Protein AF-A0A7Y4QCK9-F1 (afdb_monomer)

Secondary structure (DSSP, 8-state):
--HHHHHHHHH--TT-HHHHHHHHHHHHH-S---HHHHHHHHHHHHGGGGGTT-TT-SSHHHHHHHHHHHHHHT-GGGHHHHHHHHHHS-TTTHHHHHHHHHTT-HHHHHHHHHHHGGGTT-HHHHHHHHHHHTT--SGGGGGGHHHHHHHTT-SSHHHHHHHHHHHHHHHHHS-GGGS-HHHHHHHHHHHHHGGG-S-HHHHHHHHHHHHHHHHTT-S-HHHHHHHHHHHHHHTT-GGG-

Radius of gyration: 20.82 Å; Cα contacts (8 Å, |Δi|>4): 287; chains: 1; bounding box: 54×32×58 Å

Sequence (241 aa):
MNDQVNVIIQTLDTHSAESVTEGLKAVKAIRTLSFEEKIALSKAFSDVFFHVHDASTTQLPKQAVRIERLIAQCGPEMFPFLLEEILHADTESSVFFGRSLARSGVPALEYLLSKLDEHRNHDHDLINLLQTLALFAIPEVVETLPNILTIAQHHNHQVTAMGLYAAGRIVQKHKVNAFPEELRSHFFDAVFRFLSNPQVLVRKNAARTLGKMLRKGLLTRDNENKLYKTFLAIAGRDEHN

Solvent-accessible surface area (backbone atoms only — not comparable to full-atom values): 13075 Å² total; per-residue (Å²): 130,58,68,68,59,52,51,42,58,74,66,48,40,64,89,36,60,65,38,44,51,51,39,58,53,53,57,70,70,55,90,78,73,56,72,68,49,49,52,54,50,44,55,60,58,49,56,31,49,79,52,34,79,43,87,91,44,89,54,38,56,64,47,45,59,50,49,28,51,54,53,32,70,68,42,76,87,45,50,66,57,38,49,53,48,24,52,73,39,56,81,73,38,17,50,50,38,22,42,15,46,30,68,54,38,68,68,41,52,53,53,50,59,75,46,49,70,82,33,71,89,36,65,68,38,42,35,40,51,34,52,24,62,33,50,44,83,57,67,72,62,56,76,46,44,66,58,38,54,59,54,32,68,42,92,50,60,65,40,17,22,35,22,33,42,18,48,27,40,44,53,63,73,54,61,58,89,63,51,53,68,68,55,37,53,56,50,48,56,58,42,55,61,33,57,76,44,91,48,65,64,33,21,53,24,22,52,53,24,53,52,33,34,53,76,56,65,54,54,52,74,67,54,49,52,53,51,50,54,52,52,28,49,77,68,73,52,53,91,77,118

Structure (mmCIF, N/CA/C/O backbone):
data_AF-A0A7Y4QCK9-F1
#
_entry.id   AF-A0A7Y4QCK9-F1
#
loop_
_atom_site.group_PDB
_atom_site.id
_atom_site.type_symbol
_atom_site.label_atom_id
_atom_site.label_alt_id
_atom_site.label_comp_id
_atom_site.label_asym_id
_atom_site.label_entity_id
_atom_site.label_seq_id
_atom_site.pdbx_PDB_ins_code
_atom_site.Cartn_x
_atom_site.Cartn_y
_atom_site.Cartn_z
_atom_site.occupancy
_atom_site.B_iso_or_equiv
_atom_site.auth_seq_id
_atom_site.auth_comp_id
_atom_site.auth_asym_id
_atom_site.auth_atom_id
_atom_site.pdbx_PDB_model_num
ATOM 1 N N . MET A 1 1 ? -20.329 7.214 25.397 1.00 66.75 1 MET A N 1
ATOM 2 C CA . MET A 1 1 ? -19.226 6.235 25.346 1.00 66.75 1 MET A CA 1
ATOM 3 C C . MET A 1 1 ? -19.490 5.161 26.392 1.00 66.75 1 MET A C 1
ATOM 5 O O . MET A 1 1 ? -19.711 5.513 27.542 1.00 66.75 1 MET A O 1
ATOM 9 N N . ASN A 1 2 ? -19.570 3.898 25.980 1.00 79.06 2 ASN A N 1
ATOM 10 C CA . ASN A 1 2 ? -19.809 2.725 26.821 1.00 79.06 2 ASN A CA 1
ATOM 11 C C . ASN A 1 2 ? -18.704 2.583 27.881 1.00 79.06 2 ASN A C 1
ATOM 13 O O . ASN A 1 2 ? -17.519 2.691 27.558 1.00 79.06 2 ASN A O 1
ATOM 17 N N . ASP A 1 3 ? -19.084 2.290 29.126 1.00 86.62 3 ASP A N 1
ATOM 18 C CA . ASP A 1 3 ? -18.157 2.096 30.247 1.00 86.62 3 ASP A CA 1
ATOM 19 C C . ASP A 1 3 ? -17.077 1.049 29.940 1.00 86.62 3 ASP A C 1
ATOM 21 O O . ASP A 1 3 ? -15.922 1.215 30.322 1.00 86.62 3 ASP A O 1
ATOM 25 N N . GLN A 1 4 ? -17.407 0.007 29.171 1.00 90.19 4 GLN A N 1
ATOM 26 C CA . GLN A 1 4 ? -16.440 -1.013 28.757 1.00 90.19 4 GLN A CA 1
ATOM 27 C C . GLN A 1 4 ? -15.353 -0.458 27.830 1.00 90.19 4 GLN A C 1
ATOM 29 O O . GLN A 1 4 ? -14.191 -0.836 27.958 1.00 90.19 4 GLN A O 1
ATOM 34 N N . VAL A 1 5 ? -15.710 0.448 26.915 1.00 93.06 5 VAL A N 1
ATOM 35 C CA . VAL A 1 5 ? -14.748 1.097 26.010 1.00 93.06 5 VAL A CA 1
ATOM 36 C C . VAL A 1 5 ? -13.811 1.997 26.809 1.00 93.06 5 VAL A C 1
ATOM 38 O O . VAL A 1 5 ? -12.599 1.939 26.611 1.00 93.06 5 VAL A O 1
ATOM 41 N N . ASN A 1 6 ? -14.355 2.757 27.763 1.00 93.12 6 ASN A N 1
ATOM 42 C CA . ASN A 1 6 ? -13.559 3.603 28.654 1.00 93.12 6 ASN A CA 1
ATOM 43 C C . ASN A 1 6 ? -12.555 2.790 29.461 1.00 93.12 6 ASN A C 1
ATOM 45 O O . ASN A 1 6 ? -11.385 3.157 29.512 1.00 93.12 6 ASN A O 1
ATOM 49 N N . VAL A 1 7 ? -13.001 1.678 30.051 1.00 94.81 7 VAL A N 1
ATOM 50 C CA . VAL A 1 7 ? -12.126 0.803 30.836 1.00 94.81 7 VAL A CA 1
ATOM 51 C C . VAL A 1 7 ? -10.993 0.261 29.972 1.00 94.81 7 VAL A C 1
ATOM 53 O O . VAL A 1 7 ? -9.845 0.355 30.388 1.00 94.81 7 VAL A O 1
ATOM 56 N N . ILE A 1 8 ? -11.285 -0.235 28.762 1.00 95.88 8 ILE A N 1
ATOM 57 C CA . ILE A 1 8 ? -10.247 -0.741 27.849 1.00 95.88 8 ILE A CA 1
ATOM 58 C C . ILE A 1 8 ? -9.213 0.343 27.547 1.00 95.88 8 ILE A C 1
ATOM 60 O O . ILE A 1 8 ? -8.022 0.069 27.611 1.00 95.88 8 ILE A O 1
ATOM 64 N N . ILE A 1 9 ? -9.653 1.559 27.220 1.00 95.50 9 ILE A N 1
ATOM 65 C CA . ILE A 1 9 ? -8.741 2.657 26.871 1.00 95.50 9 ILE A CA 1
ATOM 66 C C . ILE A 1 9 ? -7.895 3.071 28.082 1.00 95.50 9 ILE A C 1
ATOM 68 O O . ILE A 1 9 ? -6.700 3.293 27.938 1.00 95.50 9 ILE A O 1
ATOM 72 N N . GLN A 1 10 ? -8.489 3.150 29.274 1.00 94.12 10 GLN A N 1
ATOM 73 C CA . GLN A 1 10 ? -7.789 3.579 30.490 1.00 94.12 10 GLN A CA 1
ATOM 74 C C . GLN A 1 10 ? -6.757 2.567 30.994 1.00 94.12 10 GLN A C 1
ATOM 76 O O . GLN A 1 10 ? -5.795 2.965 31.646 1.00 94.12 10 GLN A O 1
ATOM 81 N N . THR A 1 11 ? -6.956 1.274 30.734 1.00 93.38 11 THR A N 1
ATOM 82 C CA . THR A 1 11 ? -6.038 0.214 31.179 1.00 93.38 11 THR A CA 1
ATOM 83 C C . THR A 1 11 ? -5.058 -0.239 30.097 1.00 93.38 11 THR A C 1
ATOM 85 O O . THR A 1 11 ? -4.187 -1.068 30.378 1.00 93.38 11 THR A O 1
ATOM 88 N N . LEU A 1 12 ? -5.189 0.277 28.871 1.00 95.69 12 LEU A N 1
ATOM 89 C CA . LEU A 1 12 ? -4.308 -0.062 27.762 1.00 95.69 12 LEU A CA 1
ATOM 90 C C . LEU A 1 12 ? -2.940 0.608 27.941 1.00 95.69 12 LEU A C 1
ATOM 92 O O . LEU A 1 12 ? -2.806 1.822 27.834 1.00 95.69 12 LEU A O 1
ATOM 96 N N . ASP A 1 13 ? -1.916 -0.212 28.138 1.00 93.75 13 ASP A N 1
ATOM 97 C CA . ASP A 1 13 ? -0.515 0.167 27.997 1.00 93.75 13 ASP A CA 1
ATOM 98 C C . ASP A 1 13 ? -0.017 -0.356 26.647 1.00 93.75 13 ASP A C 1
ATOM 100 O O . ASP A 1 13 ? 0.173 -1.561 26.454 1.00 93.75 13 ASP A O 1
ATOM 104 N N . THR A 1 14 ? 0.180 0.549 25.691 1.00 91.56 14 THR A N 1
ATOM 105 C CA . THR A 1 14 ? 0.563 0.192 24.322 1.00 91.56 14 THR A CA 1
ATOM 106 C C . THR A 1 14 ? 2.005 -0.286 24.205 1.00 91.56 14 THR A C 1
ATOM 108 O O . THR A 1 14 ? 2.325 -0.964 23.226 1.00 91.56 14 THR A O 1
ATOM 111 N N . HIS A 1 15 ? 2.861 -0.034 25.198 1.00 90.25 15 HIS A N 1
ATOM 112 C CA . HIS A 1 15 ? 4.212 -0.599 25.268 1.00 90.25 15 HIS A CA 1
ATOM 113 C C . HIS A 1 15 ? 4.212 -2.031 25.829 1.00 90.25 15 HIS A C 1
ATOM 115 O O . HIS A 1 15 ? 5.151 -2.796 25.592 1.00 90.25 15 HIS A O 1
ATOM 121 N N . SER A 1 16 ? 3.138 -2.440 26.511 1.00 91.25 16 SER A N 1
ATOM 122 C CA . SER A 1 16 ? 2.976 -3.791 27.041 1.00 91.25 16 SER A CA 1
ATOM 123 C C . SER A 1 16 ? 2.232 -4.697 26.062 1.00 91.25 16 SER A C 1
ATOM 125 O O . SER A 1 16 ? 1.018 -4.618 25.870 1.00 91.25 16 SER A O 1
ATOM 127 N N . ALA A 1 17 ? 2.953 -5.662 25.486 1.00 90.62 17 ALA A N 1
ATOM 128 C CA . ALA A 1 17 ? 2.352 -6.673 24.619 1.00 90.62 17 ALA A CA 1
ATOM 129 C C . ALA A 1 17 ? 1.240 -7.482 25.322 1.00 90.62 17 ALA A C 1
ATOM 131 O O . ALA A 1 17 ? 0.287 -7.934 24.677 1.00 90.62 17 ALA A O 1
ATOM 132 N N . GLU A 1 18 ? 1.341 -7.688 26.633 1.00 92.81 18 GLU A N 1
ATOM 133 C CA . GLU A 1 18 ? 0.291 -8.352 27.404 1.00 92.81 18 GLU A CA 1
ATOM 134 C C . GLU A 1 18 ? -0.970 -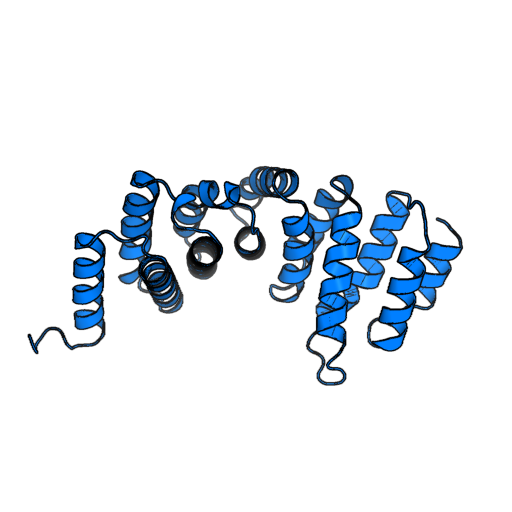7.484 27.455 1.00 92.81 18 GLU A C 1
ATOM 136 O O . GLU A 1 18 ? -2.025 -7.939 27.005 1.00 92.81 18 GLU A O 1
ATOM 141 N N . SER A 1 19 ? -0.833 -6.212 27.848 1.00 94.81 19 SER A N 1
ATOM 142 C CA . SER A 1 19 ? -1.949 -5.258 27.909 1.00 94.81 19 SER A CA 1
ATOM 143 C C . SER A 1 19 ? -2.639 -5.097 26.549 1.00 94.81 19 SER A C 1
ATOM 145 O O . SER A 1 19 ? -3.857 -5.251 26.441 1.00 94.81 19 SER A O 1
ATOM 147 N N . VAL A 1 20 ? -1.873 -4.940 25.461 1.00 94.81 20 VAL A N 1
ATOM 148 C CA . VAL A 1 20 ? -2.424 -4.886 24.094 1.00 94.81 20 VAL A CA 1
ATOM 149 C C . VAL A 1 20 ? -3.196 -6.164 23.744 1.00 94.81 20 VAL A C 1
ATOM 151 O O . VAL A 1 20 ? -4.251 -6.114 23.107 1.00 94.81 20 VAL A O 1
ATOM 154 N N . THR A 1 21 ? -2.704 -7.337 24.154 1.00 94.81 21 THR A N 1
ATOM 155 C CA . THR A 1 21 ? -3.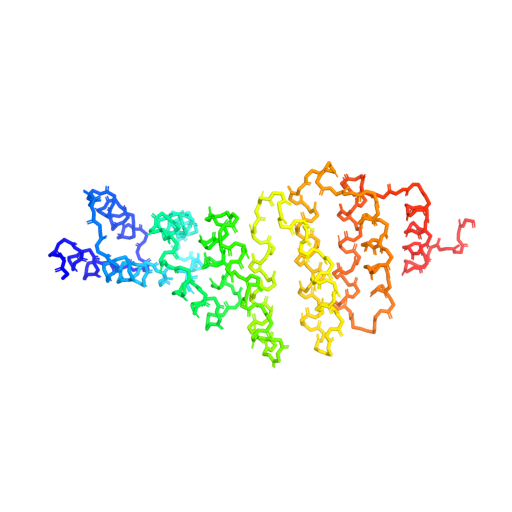398 -8.609 23.904 1.00 94.81 21 THR A CA 1
ATOM 156 C C . THR A 1 21 ? -4.724 -8.689 24.649 1.00 94.81 21 THR A C 1
ATOM 158 O 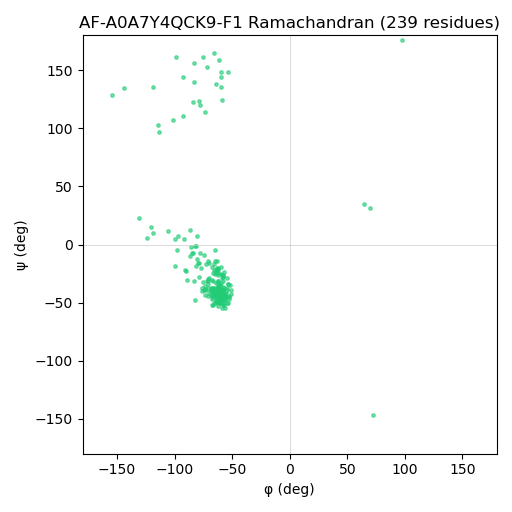O . THR A 1 21 ? -5.708 -9.169 24.078 1.00 94.81 21 THR A O 1
ATOM 161 N N . GLU A 1 22 ? -4.755 -8.254 25.903 1.00 95.50 22 GLU A N 1
ATOM 162 C CA . GLU A 1 22 ? -5.963 -8.233 26.724 1.00 95.50 22 GLU A CA 1
ATOM 163 C C . GLU A 1 22 ? -6.981 -7.228 26.195 1.00 95.50 22 GLU A C 1
ATOM 165 O O . GLU A 1 22 ? -8.130 -7.606 25.958 1.00 95.50 22 GLU A O 1
ATOM 170 N N . GLY A 1 23 ? -6.546 -6.008 25.870 1.00 96.38 23 GLY A N 1
ATOM 171 C CA . GLY A 1 23 ? -7.388 -4.994 25.243 1.00 96.38 23 GLY A CA 1
ATOM 172 C C . GLY A 1 23 ? -8.016 -5.498 23.940 1.00 96.38 23 GLY A C 1
ATOM 173 O O . GLY A 1 23 ? -9.231 -5.426 23.760 1.00 96.38 23 GLY A O 1
ATOM 174 N N . LEU A 1 24 ? -7.225 -6.113 23.051 1.00 95.69 24 LEU A N 1
ATOM 175 C CA . LEU A 1 24 ? -7.738 -6.694 21.803 1.00 95.69 24 LEU A CA 1
ATOM 176 C C . LEU A 1 24 ? -8.752 -7.827 22.035 1.00 95.69 24 LEU A C 1
ATOM 178 O O . LEU A 1 24 ? -9.657 -8.016 21.218 1.00 95.69 24 LEU A O 1
ATOM 182 N N . LYS A 1 25 ? -8.603 -8.621 23.104 1.00 95.56 25 LYS A N 1
ATOM 183 C CA . LYS A 1 25 ? -9.598 -9.640 23.482 1.00 95.56 25 LYS A CA 1
ATOM 184 C C . LYS A 1 25 ? -10.875 -8.988 24.009 1.00 95.56 25 LYS A C 1
ATOM 186 O O . LYS A 1 25 ? -11.958 -9.430 23.634 1.00 95.56 25 LYS A O 1
ATOM 191 N N . ALA A 1 26 ? -10.748 -7.946 24.827 1.00 95.31 26 ALA A N 1
ATOM 192 C CA . ALA A 1 26 ? -11.876 -7.226 25.402 1.00 95.31 26 ALA A CA 1
ATOM 193 C C . ALA A 1 26 ? -12.721 -6.538 24.319 1.00 95.31 26 ALA A C 1
ATOM 195 O O . ALA A 1 26 ? -13.937 -6.712 24.308 1.00 95.31 26 ALA A O 1
ATOM 196 N N . VAL A 1 27 ? -12.098 -5.875 23.334 1.00 95.06 27 VAL A N 1
ATOM 197 C CA . VAL A 1 27 ? -12.838 -5.256 22.216 1.00 95.06 27 VAL A CA 1
ATOM 198 C C . VAL A 1 27 ? -13.652 -6.291 21.438 1.00 95.06 27 VAL A C 1
ATOM 200 O O . VAL A 1 27 ? -14.796 -6.030 21.082 1.00 95.06 27 VAL A O 1
ATOM 203 N N . LYS A 1 28 ? -13.118 -7.500 21.220 1.00 91.44 28 LYS A N 1
ATOM 204 C CA . LYS A 1 28 ? -13.855 -8.575 20.530 1.00 91.44 28 LYS A CA 1
ATOM 205 C C . LYS A 1 28 ? -15.094 -9.062 21.280 1.00 91.44 28 LYS A C 1
ATOM 207 O O . LYS A 1 28 ? -15.959 -9.674 20.658 1.00 91.44 28 LYS A O 1
ATOM 212 N N . ALA A 1 29 ? -15.164 -8.851 22.592 1.00 92.00 29 ALA A N 1
ATOM 213 C CA . ALA A 1 29 ? -16.339 -9.194 23.383 1.00 92.00 29 ALA A CA 1
ATOM 214 C C . ALA A 1 29 ? -17.467 -8.155 23.234 1.00 92.00 29 ALA A C 1
ATOM 216 O O . ALA A 1 29 ? -18.618 -8.454 23.564 1.00 92.00 29 ALA A O 1
ATOM 217 N N . ILE A 1 30 ? -17.165 -6.961 22.711 1.00 92.62 30 ILE A N 1
ATOM 218 C CA . ILE A 1 30 ? -18.148 -5.905 22.471 1.00 92.62 30 ILE A CA 1
ATOM 219 C C . ILE A 1 30 ? -18.915 -6.217 21.182 1.00 92.62 30 ILE A C 1
ATOM 221 O O . ILE A 1 30 ? -18.333 -6.385 20.113 1.00 92.62 30 ILE A O 1
ATOM 225 N N . ARG A 1 31 ? -20.247 -6.294 21.277 1.00 86.12 31 ARG A N 1
ATOM 226 C CA . ARG A 1 31 ? -21.111 -6.657 20.138 1.00 86.12 31 ARG A CA 1
ATOM 227 C C . ARG A 1 31 ? -21.299 -5.526 19.131 1.00 86.12 31 ARG A C 1
ATOM 229 O O . ARG A 1 31 ? -21.398 -5.785 17.938 1.00 86.12 31 ARG A O 1
ATOM 236 N N . THR A 1 32 ? -21.399 -4.294 19.617 1.00 89.69 32 THR A N 1
ATOM 237 C CA . THR A 1 32 ? -21.687 -3.106 18.809 1.00 89.69 32 THR A CA 1
ATOM 238 C C . THR A 1 32 ? -20.907 -1.926 19.360 1.00 89.69 32 THR A C 1
ATOM 240 O O . THR A 1 32 ? -20.910 -1.714 20.570 1.00 89.69 32 THR A O 1
ATOM 243 N N . LEU A 1 33 ? -20.282 -1.162 18.469 1.00 94.25 33 LEU A N 1
ATOM 244 C CA . LEU A 1 33 ? -19.568 0.070 18.789 1.00 94.25 33 LEU A CA 1
ATOM 245 C C . LEU A 1 33 ? -20.234 1.229 18.051 1.00 94.25 33 LEU A C 1
ATOM 247 O O . LEU A 1 33 ? -20.529 1.107 16.856 1.00 94.25 33 LEU A O 1
ATOM 251 N N . SER A 1 34 ? -20.444 2.346 18.743 1.00 95.06 34 SER A N 1
ATOM 252 C CA . SER A 1 34 ? -20.789 3.613 18.098 1.00 95.06 34 SER A CA 1
ATOM 253 C C . SER A 1 34 ? -19.617 4.119 17.247 1.00 95.06 34 SER A C 1
ATOM 255 O O . SER A 1 34 ? -18.481 3.665 17.390 1.00 95.06 34 SER A O 1
ATOM 257 N N . PHE A 1 35 ? -19.870 5.080 16.358 1.00 94.62 35 PHE A N 1
ATOM 258 C CA . PHE A 1 35 ? -18.800 5.686 15.562 1.00 94.62 35 PHE A CA 1
ATOM 259 C C . PHE A 1 35 ? -17.710 6.328 16.439 1.00 94.62 35 PHE A C 1
ATOM 261 O O . PHE A 1 35 ? -16.524 6.086 16.229 1.00 94.62 35 PHE A O 1
ATOM 268 N N . GLU A 1 36 ? -18.106 7.067 17.478 1.00 95.94 36 GLU A N 1
ATOM 269 C CA . GLU A 1 36 ? -17.177 7.683 18.435 1.00 95.94 36 GLU A CA 1
ATOM 270 C C . GLU A 1 36 ? -16.317 6.637 19.156 1.00 95.94 36 GLU A C 1
ATOM 272 O O . GLU A 1 36 ? -15.115 6.827 19.325 1.00 95.94 36 GLU A O 1
ATOM 277 N N . GLU A 1 37 ? -16.908 5.501 19.532 1.00 96.38 37 GLU A N 1
ATOM 278 C CA . GLU A 1 37 ? -16.192 4.405 20.191 1.00 96.38 37 GLU A CA 1
ATOM 279 C C . GLU A 1 37 ? -15.201 3.718 19.249 1.00 96.38 37 GLU A C 1
ATOM 281 O O . GLU A 1 37 ? -14.090 3.388 19.664 1.00 96.38 37 GLU A O 1
ATOM 286 N N . LYS A 1 38 ? -15.565 3.539 17.971 1.00 96.50 38 LYS A N 1
ATOM 287 C CA . LYS A 1 38 ? -14.649 3.018 16.944 1.00 96.50 38 LYS A CA 1
ATOM 288 C C . LYS A 1 38 ? -13.434 3.929 16.786 1.00 96.50 38 LYS A C 1
ATOM 290 O O . LYS A 1 38 ? -12.314 3.423 16.738 1.00 96.50 38 LYS A O 1
ATOM 295 N N . ILE A 1 39 ? -13.641 5.246 16.738 1.00 96.62 39 ILE A N 1
ATOM 296 C CA . ILE A 1 39 ? -12.561 6.239 16.653 1.00 96.62 39 ILE A CA 1
ATOM 297 C C . ILE A 1 39 ? -11.688 6.194 17.907 1.00 96.62 39 ILE A C 1
ATOM 299 O O . ILE A 1 39 ? -10.471 6.065 17.789 1.00 96.62 39 ILE A O 1
ATOM 303 N N . ALA A 1 40 ? -12.291 6.244 19.096 1.00 96.12 40 ALA A N 1
ATOM 304 C CA . ALA A 1 40 ? -11.560 6.251 20.360 1.00 96.12 40 ALA A CA 1
ATOM 305 C C . ALA A 1 40 ? -10.690 4.994 20.532 1.00 96.12 40 ALA A C 1
ATOM 307 O O . ALA A 1 40 ? -9.507 5.101 20.848 1.00 96.12 40 ALA A O 1
ATOM 308 N N . LEU A 1 41 ? -11.242 3.808 20.247 1.00 96.44 41 LEU A N 1
ATOM 309 C CA . LEU A 1 41 ? -10.481 2.558 20.278 1.00 96.44 41 LEU A CA 1
ATOM 310 C C . LEU A 1 41 ? -9.393 2.525 19.204 1.00 96.44 41 LEU A C 1
ATOM 312 O O . LEU A 1 41 ? -8.275 2.111 19.493 1.00 96.44 41 LEU A O 1
ATOM 316 N N . SER A 1 42 ? -9.695 2.958 17.976 1.00 96.44 42 SER A N 1
ATOM 317 C CA . SER A 1 42 ? -8.705 2.957 16.890 1.00 96.44 42 SER A CA 1
ATOM 318 C C . SER A 1 42 ? -7.503 3.829 17.238 1.00 96.44 42 SER A C 1
ATOM 320 O O . SER A 1 42 ? -6.383 3.362 17.066 1.00 96.44 42 SER A O 1
ATOM 322 N N . LYS A 1 43 ? -7.735 5.025 17.801 1.00 95.81 43 LYS A N 1
ATOM 323 C CA . LYS A 1 43 ? -6.683 5.926 18.295 1.00 95.81 43 LYS A CA 1
ATOM 324 C C . LYS A 1 43 ? -5.873 5.300 19.429 1.00 95.81 43 LYS A C 1
ATOM 326 O O . LYS A 1 43 ? -4.652 5.264 19.364 1.00 95.81 43 LYS A O 1
ATOM 331 N N . ALA A 1 44 ? -6.548 4.745 20.436 1.00 96.12 44 ALA A N 1
ATOM 332 C CA . ALA A 1 44 ? -5.869 4.136 21.578 1.00 96.12 44 ALA A CA 1
ATOM 333 C C . ALA A 1 44 ? -4.966 2.961 21.163 1.00 96.12 44 ALA A C 1
ATOM 335 O O . ALA A 1 44 ? -3.851 2.828 21.653 1.00 96.12 44 ALA A O 1
ATOM 336 N N . PHE A 1 45 ? -5.415 2.108 20.236 1.00 96.25 45 PHE A N 1
ATOM 337 C CA . PHE A 1 45 ? -4.591 0.998 19.754 1.00 96.25 45 PHE A CA 1
ATOM 338 C C . PHE A 1 45 ? -3.537 1.416 18.725 1.00 96.25 45 PHE A C 1
ATOM 340 O O . PHE A 1 45 ? -2.516 0.735 18.623 1.00 96.25 45 PHE A O 1
ATOM 347 N N . SER A 1 46 ? -3.759 2.478 17.944 1.00 95.38 46 SER A N 1
ATOM 348 C CA . SER A 1 46 ? -2.821 2.875 16.890 1.00 95.38 46 SER A CA 1
ATOM 349 C C . SER A 1 46 ? -1.487 3.382 17.416 1.00 95.38 46 SER A C 1
ATOM 351 O O . SER A 1 46 ? -0.508 3.303 16.682 1.00 95.38 46 SER A O 1
ATOM 353 N N . ASP A 1 47 ? -1.408 3.793 18.683 1.00 93.81 47 ASP A N 1
ATOM 354 C CA . ASP A 1 47 ? -0.138 4.120 19.342 1.00 93.81 47 ASP A CA 1
ATOM 355 C C . ASP A 1 47 ? 0.892 2.989 19.193 1.00 93.81 47 ASP A C 1
ATOM 357 O O . ASP A 1 47 ? 2.064 3.252 18.952 1.00 93.81 47 ASP A O 1
ATOM 361 N N . VAL A 1 48 ? 0.453 1.720 19.195 1.00 94.25 48 VAL A N 1
ATOM 362 C CA . VAL A 1 48 ? 1.317 0.546 18.953 1.00 94.25 48 VAL A CA 1
ATOM 363 C C . VAL A 1 48 ? 2.100 0.638 17.637 1.00 94.25 48 VAL A C 1
ATOM 365 O O . VAL A 1 48 ? 3.179 0.056 17.524 1.00 94.25 48 VAL A O 1
ATOM 368 N N . PHE A 1 49 ? 1.576 1.326 16.620 1.00 94.69 49 PHE A N 1
ATOM 369 C CA . PHE A 1 49 ? 2.234 1.444 15.319 1.00 94.69 49 PHE A CA 1
ATOM 370 C C . PHE A 1 49 ? 3.540 2.243 15.391 1.00 94.69 49 PHE A C 1
ATOM 372 O O . PHE A 1 49 ? 4.479 1.891 14.680 1.00 94.69 49 PHE A O 1
ATOM 379 N N . PHE A 1 50 ? 3.636 3.224 16.293 1.00 90.88 50 PHE A N 1
ATOM 380 C CA . PHE A 1 50 ? 4.783 4.133 16.401 1.00 90.88 50 PHE A CA 1
ATOM 381 C C . PHE A 1 50 ? 5.989 3.530 17.136 1.00 90.88 50 PHE A C 1
ATOM 383 O O . PHE A 1 50 ? 7.108 4.019 17.006 1.00 90.88 50 PHE A O 1
ATOM 390 N N . HIS A 1 51 ? 5.799 2.435 17.874 1.00 89.00 51 HIS A N 1
ATOM 391 C CA . HIS A 1 51 ? 6.878 1.722 18.575 1.00 89.00 51 HIS A CA 1
ATOM 392 C C . HIS A 1 51 ? 6.859 0.215 18.314 1.00 89.00 51 HIS A C 1
ATOM 394 O O . HIS A 1 51 ? 7.441 -0.571 19.059 1.00 89.00 51 HIS A O 1
ATOM 400 N N . VAL A 1 52 ? 6.246 -0.211 17.207 1.00 85.50 52 VAL A N 1
ATOM 401 C CA . VAL A 1 52 ? 6.174 -1.623 16.790 1.00 85.50 52 VAL A CA 1
ATOM 402 C C . VAL A 1 52 ? 7.554 -2.285 16.640 1.00 85.50 52 VAL A C 1
ATOM 404 O O . VAL A 1 52 ? 7.668 -3.512 16.702 1.00 85.50 52 VAL A O 1
ATOM 407 N N . HIS A 1 53 ? 8.592 -1.476 16.408 1.00 81.44 53 HIS A N 1
ATOM 408 C CA . HIS A 1 53 ? 9.983 -1.885 16.227 1.00 81.44 53 HIS A CA 1
ATOM 409 C C . HIS A 1 53 ? 10.832 -1.770 17.497 1.00 81.44 53 HIS A C 1
ATOM 411 O O . HIS A 1 53 ? 12.042 -1.989 17.428 1.00 81.44 53 HIS A O 1
ATOM 417 N N . ASP A 1 54 ? 10.224 -1.472 18.647 1.00 79.50 54 ASP A N 1
ATOM 418 C CA . ASP A 1 54 ? 10.931 -1.503 19.920 1.00 79.50 54 ASP A CA 1
ATOM 419 C C . ASP A 1 54 ? 11.503 -2.911 20.180 1.00 79.50 54 ASP A C 1
ATOM 421 O O . ASP A 1 54 ? 10.800 -3.927 20.160 1.00 79.50 54 ASP A O 1
ATOM 425 N N . ALA A 1 55 ? 12.818 -2.970 20.404 1.00 65.25 55 ALA A N 1
ATOM 426 C CA . ALA A 1 55 ? 13.566 -4.205 20.615 1.00 65.25 55 ALA A CA 1
ATOM 427 C C . ALA A 1 55 ? 13.152 -4.938 21.903 1.00 65.25 55 ALA A C 1
ATOM 429 O O . ALA A 1 55 ? 13.482 -6.115 22.070 1.00 65.25 55 ALA A O 1
ATOM 430 N N . SER A 1 56 ? 12.425 -4.261 22.796 1.00 72.31 56 SER A N 1
ATOM 431 C CA . SER A 1 56 ? 11.934 -4.809 24.059 1.00 72.31 56 SER A CA 1
ATOM 432 C C . SER A 1 56 ? 10.945 -5.972 23.881 1.00 72.31 56 SER A C 1
ATOM 434 O O . SER A 1 56 ? 10.814 -6.806 24.780 1.00 72.31 56 SER A O 1
ATOM 436 N N . THR A 1 57 ? 10.275 -6.100 22.725 1.00 74.00 57 THR A N 1
ATOM 437 C CA . THR A 1 57 ? 9.287 -7.168 22.516 1.00 74.00 57 THR A CA 1
ATOM 438 C C . THR A 1 57 ? 9.079 -7.573 21.056 1.00 74.00 57 THR A C 1
ATOM 440 O O . THR A 1 57 ? 8.741 -6.793 20.172 1.00 74.00 57 THR A O 1
ATOM 443 N N . THR A 1 58 ? 9.164 -8.880 20.798 1.00 83.75 58 THR A N 1
ATOM 444 C CA . THR A 1 58 ? 8.900 -9.462 19.467 1.00 83.75 58 THR A CA 1
ATOM 445 C C . THR A 1 58 ? 7.409 -9.680 19.179 1.00 83.75 58 THR A C 1
ATOM 447 O O . THR A 1 58 ? 7.041 -10.157 18.099 1.00 83.75 58 THR A O 1
ATOM 450 N N . GLN A 1 59 ? 6.526 -9.367 20.135 1.00 87.50 59 GLN A N 1
ATOM 451 C CA . GLN A 1 59 ? 5.088 -9.614 20.015 1.00 87.50 59 GLN A CA 1
ATOM 452 C C . GLN A 1 59 ? 4.323 -8.447 19.379 1.00 87.50 59 GLN A C 1
ATOM 454 O O . GLN A 1 59 ? 3.346 -8.705 18.665 1.00 87.50 59 GLN A O 1
ATOM 459 N N . LEU A 1 60 ? 4.784 -7.203 19.566 1.00 88.62 60 LEU A N 1
ATOM 460 C CA . LEU A 1 60 ? 4.113 -6.003 19.046 1.00 88.62 60 LEU A CA 1
ATOM 461 C C . LEU A 1 60 ? 3.886 -6.052 17.526 1.00 88.62 60 LEU A C 1
ATOM 463 O O . LEU A 1 60 ? 2.758 -5.793 17.108 1.00 88.62 60 LEU A O 1
ATOM 467 N N . PRO A 1 61 ? 4.824 -6.520 16.674 1.00 90.94 61 PRO A N 1
ATOM 468 C CA . PRO A 1 61 ? 4.555 -6.663 15.239 1.00 90.94 61 PRO A CA 1
ATOM 469 C C . PRO A 1 61 ? 3.356 -7.563 14.913 1.00 90.94 61 PRO A C 1
ATOM 471 O O . PRO A 1 61 ? 2.582 -7.285 13.995 1.00 90.94 61 PRO A O 1
ATOM 474 N N . LYS A 1 62 ? 3.157 -8.651 15.671 1.00 91.56 62 LYS A N 1
ATOM 475 C CA . LYS A 1 62 ? 2.000 -9.544 15.481 1.00 91.56 62 LYS A CA 1
ATOM 476 C C . LYS A 1 62 ? 0.705 -8.888 15.958 1.00 91.56 62 LYS A C 1
ATOM 478 O O . LYS A 1 62 ? -0.359 -9.186 15.412 1.00 91.56 62 LYS A O 1
ATOM 483 N N . GLN A 1 63 ? 0.782 -8.037 16.974 1.00 93.50 63 GLN A N 1
ATOM 484 C CA . GLN A 1 63 ? -0.358 -7.307 17.521 1.00 93.50 63 GLN A CA 1
ATOM 485 C C . GLN A 1 63 ? -0.757 -6.140 16.629 1.00 93.50 63 GLN A C 1
ATOM 487 O O . GLN A 1 63 ? -1.945 -6.009 16.357 1.00 93.50 63 GLN A O 1
ATOM 492 N N . ALA A 1 64 ? 0.199 -5.411 16.054 1.00 94.75 64 ALA A N 1
ATOM 493 C CA . ALA A 1 64 ? -0.057 -4.390 15.045 1.00 94.75 64 ALA A CA 1
ATOM 494 C C . ALA A 1 64 ? -0.895 -4.955 13.887 1.00 94.75 64 ALA A C 1
ATOM 496 O O . ALA A 1 64 ? -1.928 -4.397 13.540 1.00 94.75 64 ALA A O 1
ATOM 497 N N . VAL A 1 65 ? -0.574 -6.155 13.385 1.00 95.06 65 VAL A N 1
ATOM 498 C CA . VAL A 1 65 ? -1.391 -6.831 12.353 1.00 95.06 65 VAL A CA 1
ATOM 499 C C . VAL A 1 65 ? -2.814 -7.161 12.831 1.00 95.06 65 VAL A C 1
ATOM 501 O O . VAL A 1 65 ? -3.746 -7.213 12.025 1.00 95.06 65 VAL A O 1
ATOM 504 N N . ARG A 1 66 ? -3.017 -7.433 14.126 1.00 95.88 66 ARG A N 1
ATOM 505 C CA . ARG A 1 66 ? -4.361 -7.645 14.694 1.00 95.88 66 ARG A CA 1
ATOM 506 C C . ARG A 1 66 ? -5.121 -6.327 14.820 1.00 95.88 66 ARG A C 1
ATOM 508 O O . ARG A 1 66 ? -6.309 -6.322 14.517 1.00 95.88 66 ARG A O 1
ATOM 515 N N . ILE A 1 67 ? -4.438 -5.251 15.201 1.00 96.69 67 ILE A N 1
ATOM 516 C CA . ILE A 1 67 ? -4.990 -3.895 15.277 1.00 96.69 67 ILE A CA 1
ATOM 517 C C . ILE A 1 67 ? -5.392 -3.420 13.877 1.00 96.69 67 ILE A C 1
ATOM 519 O O . ILE A 1 67 ? -6.529 -3.004 13.699 1.00 96.69 67 ILE A O 1
ATOM 523 N N . GLU A 1 68 ? -4.550 -3.621 12.854 1.00 96.69 68 GLU A N 1
ATOM 524 C CA . GLU A 1 68 ? -4.892 -3.311 11.456 1.00 96.69 68 GLU A CA 1
ATOM 525 C C . GLU A 1 68 ? -6.236 -3.937 11.039 1.00 96.69 68 GLU A C 1
ATOM 527 O O . GLU A 1 68 ? -7.052 -3.330 10.349 1.00 96.69 68 GLU A O 1
ATOM 532 N N . ARG A 1 69 ? -6.464 -5.197 11.437 1.00 96.25 69 ARG A N 1
ATOM 533 C CA . ARG A 1 69 ? -7.707 -5.920 11.130 1.00 96.25 69 ARG A CA 1
ATOM 534 C C . ARG A 1 69 ? -8.883 -5.401 11.939 1.00 96.25 69 ARG A C 1
ATOM 536 O O . ARG A 1 69 ? -9.975 -5.340 11.392 1.00 96.25 69 ARG A O 1
ATOM 543 N N . LEU A 1 70 ? -8.663 -5.072 13.210 1.00 95.56 70 LEU A N 1
ATOM 544 C CA . LEU A 1 70 ? -9.689 -4.500 14.072 1.00 95.56 70 LEU A CA 1
ATOM 545 C C . LEU A 1 70 ? -10.189 -3.174 13.489 1.00 95.56 70 LEU A C 1
ATOM 547 O O . LEU A 1 70 ? -11.388 -3.018 13.295 1.00 95.56 70 LEU A O 1
ATOM 551 N N . ILE A 1 71 ? -9.274 -2.269 13.128 1.00 96.69 71 ILE A N 1
ATOM 552 C CA . ILE A 1 71 ? -9.630 -0.969 12.550 1.00 96.69 71 ILE A CA 1
ATOM 553 C C . ILE A 1 71 ? -10.330 -1.153 11.195 1.00 96.69 71 ILE A C 1
ATOM 555 O O . ILE A 1 71 ? -11.351 -0.524 10.942 1.00 96.69 71 ILE A O 1
ATOM 559 N N . ALA A 1 72 ? -9.860 -2.070 10.343 1.00 96.06 72 ALA A N 1
ATOM 560 C CA . ALA A 1 72 ? -10.535 -2.370 9.075 1.00 96.06 72 ALA A CA 1
ATOM 561 C C . ALA A 1 72 ? -11.974 -2.902 9.260 1.00 96.06 72 ALA A C 1
ATOM 563 O O . ALA A 1 72 ? -12.852 -2.618 8.449 1.00 96.06 72 ALA A O 1
ATOM 564 N N . GLN A 1 73 ? -12.236 -3.662 10.330 1.00 94.94 73 GLN A N 1
ATOM 565 C CA . GLN A 1 73 ? -13.566 -4.202 10.648 1.00 94.94 73 GLN A CA 1
ATOM 566 C C . GLN A 1 73 ? -14.561 -3.135 11.123 1.00 94.94 73 GLN A C 1
ATOM 568 O O . GLN A 1 73 ? -15.762 -3.402 11.146 1.00 94.94 73 GLN A O 1
ATOM 573 N N . CYS A 1 74 ? -14.091 -1.936 11.471 1.00 94.44 74 CYS A N 1
ATOM 574 C CA . CYS A 1 74 ? -14.952 -0.836 11.889 1.00 94.44 74 CYS A CA 1
ATOM 575 C C . CYS A 1 74 ? -15.797 -0.255 10.743 1.00 94.44 74 CYS A C 1
ATOM 577 O O . CYS A 1 74 ? -16.790 0.397 11.049 1.00 94.44 74 CYS A O 1
ATOM 579 N N . GLY A 1 75 ? -15.470 -0.544 9.478 1.00 94.25 75 GLY A N 1
ATOM 580 C CA . GLY A 1 75 ? -16.299 -0.218 8.313 1.00 94.25 75 GLY A CA 1
ATOM 581 C C . GLY A 1 75 ? -15.905 1.066 7.561 1.00 94.25 75 GLY A C 1
ATOM 582 O O . GLY A 1 75 ? -14.970 1.764 7.969 1.00 94.25 75 GLY A O 1
ATOM 583 N N . PRO A 1 76 ? -16.578 1.363 6.428 1.00 96.69 76 PRO A N 1
ATOM 584 C CA . PRO A 1 76 ? -16.258 2.494 5.550 1.00 96.69 76 PRO A CA 1
ATOM 585 C C . PRO A 1 76 ? -16.324 3.878 6.195 1.00 96.69 76 PRO A C 1
ATOM 587 O O . PRO A 1 76 ? -15.628 4.792 5.762 1.00 96.69 76 PRO A O 1
ATOM 590 N N . GLU A 1 77 ? -17.108 4.038 7.258 1.00 96.38 77 GLU A N 1
ATOM 591 C CA . GLU A 1 77 ? -17.179 5.282 8.027 1.00 96.38 77 GLU A CA 1
ATOM 592 C C . GLU A 1 77 ? -15.825 5.696 8.629 1.00 96.38 77 GLU A C 1
ATOM 594 O O . GLU A 1 77 ? -15.622 6.866 8.939 1.00 96.38 77 GLU A O 1
ATOM 599 N N . MET A 1 78 ? -14.878 4.759 8.755 1.00 97.44 78 MET A N 1
ATOM 600 C CA . MET A 1 78 ? -13.530 5.025 9.259 1.00 97.44 78 MET A CA 1
ATOM 601 C C . MET A 1 78 ? -12.555 5.519 8.189 1.00 97.44 78 MET A C 1
ATOM 603 O O . MET A 1 78 ? -11.427 5.871 8.531 1.00 97.44 78 MET A O 1
ATOM 607 N N . PHE A 1 79 ? -12.924 5.534 6.903 1.00 98.25 79 PHE A N 1
ATOM 608 C CA . PHE A 1 79 ? -11.992 5.921 5.837 1.00 98.25 79 PHE A CA 1
ATOM 609 C C . PHE A 1 79 ? -11.454 7.353 5.977 1.00 98.25 79 PHE A C 1
ATOM 611 O O . PHE A 1 79 ? -10.249 7.519 5.786 1.00 98.25 79 PHE A O 1
ATOM 618 N N . PRO A 1 80 ? -12.258 8.371 6.355 1.00 98.00 80 PRO A N 1
ATOM 619 C CA . PRO A 1 80 ? -11.736 9.715 6.595 1.00 98.00 80 PRO A CA 1
ATOM 620 C C . PRO A 1 80 ? -10.701 9.759 7.717 1.00 98.00 80 PRO A C 1
ATOM 622 O O . PRO A 1 80 ? -9.632 10.324 7.524 1.00 98.00 80 PRO A O 1
ATOM 625 N N . PHE A 1 81 ? -10.977 9.085 8.838 1.00 97.56 81 PHE A N 1
ATOM 626 C CA . PHE A 1 81 ? -10.032 8.968 9.948 1.00 97.56 81 PHE A CA 1
ATOM 627 C C . PHE A 1 81 ? -8.733 8.281 9.513 1.00 97.56 81 PHE A C 1
ATOM 629 O O . PHE A 1 81 ? -7.649 8.799 9.739 1.00 97.56 81 PHE A O 1
ATOM 636 N N . LEU A 1 82 ? -8.831 7.136 8.832 1.00 98.38 82 LEU A N 1
ATOM 637 C CA . LEU A 1 82 ? -7.655 6.412 8.349 1.00 98.38 82 LEU A CA 1
ATOM 638 C C . LEU A 1 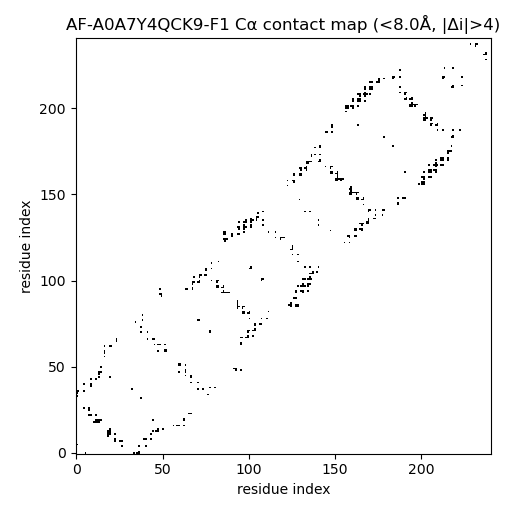82 ? -6.823 7.244 7.375 1.00 98.38 82 LEU A C 1
ATOM 640 O O . LEU A 1 82 ? -5.601 7.178 7.422 1.00 98.38 82 LEU A O 1
ATOM 644 N N . LEU A 1 83 ? -7.470 8.006 6.491 1.00 98.44 83 LEU A N 1
ATOM 645 C CA . LEU A 1 83 ? -6.776 8.906 5.580 1.00 98.44 83 LEU A CA 1
ATOM 646 C C . LEU A 1 83 ? -6.040 10.007 6.345 1.00 98.44 83 LEU A C 1
ATOM 648 O O . LEU A 1 83 ? -4.870 10.232 6.069 1.00 98.44 83 LEU A O 1
ATOM 652 N N . GLU A 1 84 ? -6.691 10.649 7.314 1.00 97.75 84 GLU A N 1
ATOM 653 C CA . GLU A 1 84 ? -6.063 11.675 8.151 1.00 97.75 84 GLU A CA 1
ATOM 654 C C . GLU A 1 84 ? -4.814 11.130 8.858 1.00 97.75 84 GLU A C 1
ATOM 656 O O . GLU A 1 84 ? -3.751 11.744 8.777 1.00 97.75 84 GLU A O 1
ATOM 661 N N . GLU A 1 85 ? -4.896 9.939 9.453 1.00 97.94 85 GLU A N 1
ATOM 662 C CA . GLU A 1 85 ? -3.747 9.288 10.093 1.00 97.94 85 GLU A CA 1
ATOM 663 C C . GLU A 1 85 ? -2.636 8.932 9.084 1.00 97.94 85 GLU A C 1
ATOM 665 O O . GLU A 1 85 ? -1.457 9.135 9.364 1.00 97.94 85 GLU A O 1
ATOM 670 N N . ILE A 1 86 ? -2.977 8.461 7.875 1.00 98.25 86 ILE A N 1
ATOM 671 C CA . ILE A 1 86 ? -1.993 8.187 6.805 1.00 98.25 86 ILE A CA 1
ATOM 672 C C . ILE A 1 86 ? -1.223 9.455 6.414 1.00 98.25 86 ILE A C 1
ATOM 674 O O . ILE A 1 86 ? -0.029 9.373 6.128 1.00 98.25 86 ILE A O 1
ATOM 678 N N . LEU A 1 87 ? -1.892 10.607 6.363 1.00 97.50 87 LEU A N 1
ATOM 679 C CA . LEU A 1 87 ? -1.286 11.872 5.942 1.00 97.50 87 LEU A CA 1
ATOM 680 C C . LEU A 1 87 ? -0.345 12.448 7.012 1.00 97.50 87 LEU A C 1
ATOM 682 O O . LEU A 1 87 ? 0.716 12.963 6.668 1.00 97.50 87 LEU A O 1
ATOM 686 N N . HIS A 1 88 ? -0.702 12.325 8.294 1.00 95.62 88 HIS A N 1
ATOM 687 C CA . HIS A 1 88 ? 0.055 12.921 9.402 1.00 95.62 88 HIS A CA 1
ATOM 688 C C . HIS A 1 88 ? 1.126 12.001 10.004 1.00 95.62 88 HIS A C 1
ATOM 690 O O . HIS A 1 88 ? 2.063 12.494 10.634 1.00 95.62 88 HIS A O 1
ATOM 696 N N . ALA A 1 89 ? 1.009 10.683 9.831 1.00 94.69 89 ALA A N 1
ATOM 697 C CA . ALA A 1 89 ? 1.987 9.732 10.344 1.00 94.69 89 ALA A CA 1
ATOM 698 C C . ALA A 1 89 ? 3.313 9.777 9.567 1.00 94.69 89 ALA A C 1
ATOM 700 O O . ALA A 1 89 ? 3.355 10.056 8.364 1.00 94.69 89 ALA A O 1
ATOM 701 N N . ASP A 1 90 ? 4.402 9.406 10.244 1.00 93.94 90 ASP A N 1
ATOM 702 C CA . ASP A 1 90 ? 5.665 9.105 9.576 1.00 93.94 90 ASP A CA 1
ATOM 703 C C . ASP A 1 90 ? 5.505 7.922 8.598 1.00 93.94 90 ASP A C 1
ATOM 705 O O . ASP A 1 90 ? 4.588 7.105 8.711 1.00 93.94 90 ASP A O 1
ATOM 709 N N . THR A 1 91 ? 6.411 7.806 7.625 1.00 90.56 91 THR A N 1
ATOM 710 C CA . THR A 1 91 ? 6.320 6.801 6.551 1.00 90.56 91 THR A CA 1
ATOM 711 C C . THR A 1 91 ? 6.366 5.341 7.035 1.00 90.56 91 THR A C 1
ATOM 713 O O . THR A 1 91 ? 5.975 4.444 6.284 1.00 90.56 91 THR A O 1
ATOM 716 N N . GLU A 1 92 ? 6.865 5.045 8.240 1.00 92.38 92 GLU A N 1
ATOM 717 C CA . GLU A 1 92 ? 6.838 3.681 8.785 1.00 92.38 92 GLU A CA 1
ATOM 718 C C . GLU A 1 92 ? 5.481 3.379 9.420 1.00 92.38 92 GLU A C 1
ATOM 720 O O . GLU A 1 92 ? 4.861 2.358 9.100 1.00 92.38 92 GLU A O 1
ATOM 725 N N . SER A 1 93 ? 4.979 4.296 10.246 1.00 94.06 93 SER A N 1
ATOM 726 C CA . SER A 1 93 ? 3.684 4.166 10.920 1.00 94.06 93 SER A CA 1
ATOM 727 C C . SER A 1 93 ? 2.506 4.242 9.939 1.00 94.06 93 SER A C 1
ATOM 729 O O . SER A 1 93 ? 1.549 3.466 10.051 1.00 94.06 93 SER A O 1
ATOM 731 N N . SER A 1 94 ? 2.598 5.088 8.904 1.00 96.94 94 SER A N 1
ATOM 732 C CA . SER A 1 94 ? 1.567 5.245 7.864 1.00 96.94 94 SER A CA 1
ATOM 733 C C . SER A 1 94 ? 1.254 3.929 7.139 1.00 96.94 94 SER A C 1
ATOM 735 O O . SER A 1 94 ? 0.119 3.700 6.715 1.00 96.94 94 SER A O 1
ATOM 737 N N . VAL A 1 95 ? 2.208 2.989 7.079 1.00 97.19 95 VAL A N 1
ATOM 738 C CA . VAL A 1 95 ? 2.006 1.651 6.501 1.00 97.19 95 VAL A CA 1
ATOM 739 C C . VAL A 1 95 ? 0.915 0.870 7.231 1.00 97.19 95 VAL A C 1
ATOM 741 O O . VAL A 1 95 ? 0.185 0.110 6.589 1.00 97.19 95 VAL A O 1
ATOM 744 N N . PHE A 1 96 ? 0.791 1.007 8.551 1.00 97.88 96 PHE A N 1
ATOM 745 C CA . PHE A 1 96 ? -0.210 0.273 9.326 1.00 97.88 96 PHE A CA 1
ATOM 746 C C . PHE A 1 96 ? -1.615 0.831 9.100 1.00 97.88 96 PHE A C 1
ATOM 748 O O . PHE A 1 96 ? -2.550 0.065 8.836 1.00 97.88 96 PHE A O 1
ATOM 755 N N . PHE A 1 97 ? -1.762 2.155 9.086 1.00 98.31 97 PHE A N 1
ATOM 756 C CA . PHE A 1 97 ? -3.019 2.801 8.708 1.00 98.31 97 PHE A CA 1
ATOM 757 C C . PHE A 1 97 ? -3.390 2.487 7.253 1.00 98.31 97 PHE A C 1
ATOM 759 O O . PHE A 1 97 ? -4.505 2.040 6.977 1.00 98.31 97 PHE A O 1
ATOM 766 N N . GLY A 1 98 ? -2.424 2.562 6.335 1.00 98.38 98 GLY A N 1
ATOM 767 C CA . GLY A 1 98 ? -2.602 2.199 4.933 1.00 98.38 98 GLY A CA 1
ATOM 768 C C . GLY A 1 98 ? -3.009 0.735 4.733 1.00 98.38 98 GLY A C 1
ATOM 769 O O . GLY A 1 98 ? -3.865 0.436 3.902 1.00 98.38 98 GLY A O 1
ATOM 770 N N . ARG A 1 99 ? -2.467 -0.206 5.522 1.00 98.31 99 ARG A N 1
ATOM 771 C CA . ARG A 1 99 ? -2.914 -1.613 5.512 1.00 98.31 99 ARG A CA 1
ATOM 772 C C . ARG A 1 99 ? -4.328 -1.762 6.047 1.00 98.31 99 ARG A C 1
ATOM 774 O O . ARG A 1 99 ? -5.072 -2.580 5.513 1.00 98.31 99 ARG A O 1
ATOM 781 N N . SER A 1 100 ? -4.681 -1.013 7.086 1.00 98.25 100 SER A N 1
ATOM 782 C CA . SER A 1 100 ? -6.033 -1.006 7.649 1.00 98.25 100 SER A CA 1
ATOM 783 C C . SER A 1 100 ? -7.043 -0.547 6.597 1.00 98.25 100 SER A C 1
ATOM 785 O O . SER A 1 100 ? -8.027 -1.241 6.358 1.00 98.25 100 SER A O 1
ATOM 787 N N . LEU A 1 101 ? -6.738 0.536 5.875 1.00 98.44 101 LEU A N 1
ATOM 788 C CA . LEU A 1 101 ? -7.559 1.032 4.770 1.00 98.44 101 LEU A CA 1
ATOM 789 C C . LEU A 1 101 ? -7.629 0.019 3.613 1.00 98.44 101 LEU A C 1
ATOM 791 O O . LEU A 1 101 ? -8.713 -0.354 3.170 1.00 98.44 101 LEU A O 1
ATOM 795 N N . ALA A 1 102 ? -6.482 -0.507 3.174 1.00 98.31 102 ALA A N 1
ATOM 796 C CA . ALA A 1 102 ? -6.397 -1.441 2.050 1.00 98.31 102 ALA A CA 1
ATOM 797 C C . ALA A 1 102 ? -7.142 -2.771 2.271 1.00 98.31 102 ALA A C 1
ATOM 799 O O . ALA A 1 102 ? -7.530 -3.437 1.308 1.00 98.31 102 ALA A O 1
ATOM 800 N N . ARG A 1 103 ? -7.353 -3.179 3.531 1.00 97.62 103 ARG A N 1
ATOM 801 C CA . ARG A 1 103 ? -8.139 -4.376 3.884 1.00 97.62 103 ARG A CA 1
ATOM 802 C C . ARG A 1 103 ? -9.618 -4.248 3.532 1.00 97.62 103 ARG A C 1
ATOM 804 O O . ARG A 1 103 ? -10.266 -5.278 3.370 1.00 97.62 103 ARG A O 1
ATOM 811 N N . SER A 1 104 ? -10.123 -3.029 3.385 1.00 96.88 104 SER A N 1
ATOM 812 C CA . SER A 1 104 ? -11.525 -2.763 3.060 1.00 96.88 104 SER A CA 1
ATOM 813 C C . SER A 1 104 ? -11.838 -2.895 1.564 1.00 96.88 104 SER A C 1
ATOM 815 O O . SER A 1 104 ? -12.991 -2.768 1.168 1.00 96.88 104 SER A O 1
ATOM 817 N N . GLY A 1 105 ? -10.839 -3.209 0.731 1.00 97.12 105 GLY A N 1
ATOM 818 C CA . GLY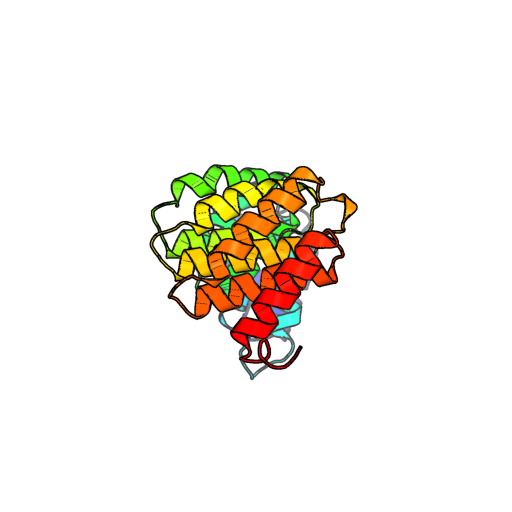 A 1 105 ? -11.043 -3.583 -0.667 1.00 97.12 105 GLY A CA 1
ATOM 819 C C . GLY A 1 105 ? -11.450 -2.413 -1.566 1.00 97.12 105 GLY A C 1
ATOM 820 O O . GLY A 1 105 ? -10.985 -1.291 -1.374 1.00 97.12 105 GLY A O 1
ATOM 821 N N . VAL A 1 106 ? -12.283 -2.695 -2.573 1.00 98.00 106 VAL A N 1
ATOM 822 C CA . VAL A 1 106 ? -12.651 -1.742 -3.639 1.00 98.00 106 VAL A CA 1
ATOM 823 C C . VAL A 1 106 ? -13.177 -0.404 -3.094 1.00 98.00 106 VAL A C 1
ATOM 825 O O . VAL A 1 106 ? -12.627 0.618 -3.498 1.00 98.00 106 VAL A O 1
ATOM 828 N N . PRO A 1 107 ? -14.107 -0.354 -2.116 1.00 98.06 107 PRO A N 1
ATOM 829 C CA . PRO A 1 107 ? -14.612 0.926 -1.606 1.00 98.06 107 PRO A CA 1
ATOM 830 C C . PRO A 1 107 ? -13.519 1.842 -1.036 1.00 98.06 107 PRO A C 1
ATOM 832 O O . PRO A 1 107 ? -13.563 3.058 -1.199 1.00 98.06 107 PRO A O 1
ATOM 835 N N . ALA A 1 108 ? -12.511 1.268 -0.373 1.00 98.38 108 ALA A N 1
ATOM 836 C CA . ALA A 1 108 ? -11.391 2.040 0.157 1.00 98.38 108 ALA A CA 1
ATOM 837 C C . ALA A 1 108 ? -10.413 2.484 -0.935 1.00 98.38 108 ALA A C 1
ATOM 839 O O . ALA A 1 108 ? -9.814 3.552 -0.815 1.00 98.38 108 ALA A O 1
ATOM 840 N N . LEU A 1 109 ? -10.244 1.680 -1.989 1.00 98.50 109 LEU A N 1
ATOM 841 C CA . LEU A 1 109 ? -9.447 2.066 -3.150 1.00 98.50 109 LEU A CA 1
ATOM 842 C C . LEU A 1 109 ? -10.083 3.269 -3.852 1.00 98.50 109 LEU A C 1
ATOM 844 O O . LEU A 1 109 ? -9.398 4.256 -4.096 1.00 98.50 109 LEU A O 1
ATOM 848 N N . GLU A 1 110 ? -11.385 3.205 -4.125 1.00 97.81 110 GLU A N 1
ATOM 849 C CA . GLU A 1 110 ? -12.149 4.299 -4.735 1.00 97.81 110 GLU A CA 1
ATOM 850 C C . GLU A 1 110 ? -12.072 5.572 -3.890 1.00 97.81 110 GLU A C 1
ATOM 852 O O . GLU A 1 110 ? -11.760 6.644 -4.413 1.00 97.81 110 GLU A O 1
ATOM 857 N N . TYR A 1 111 ? -12.266 5.447 -2.572 1.00 98.12 111 TYR A N 1
ATOM 858 C CA . TYR A 1 111 ? -12.118 6.566 -1.647 1.00 98.12 111 TYR A CA 1
ATOM 859 C C . TYR A 1 111 ? -10.716 7.185 -1.725 1.00 98.12 111 TYR A C 1
ATOM 861 O O . TYR A 1 111 ? -10.586 8.392 -1.922 1.00 98.12 111 TYR A O 1
ATOM 869 N N . LEU A 1 112 ? -9.660 6.369 -1.643 1.00 97.88 112 LEU A N 1
ATOM 870 C CA . LEU A 1 112 ? -8.276 6.843 -1.713 1.00 97.88 112 LEU A CA 1
ATOM 871 C C . LEU A 1 112 ? -7.974 7.551 -3.042 1.00 97.88 112 LEU A C 1
ATOM 873 O O . LEU A 1 112 ? -7.343 8.605 -3.050 1.00 97.88 112 LEU A O 1
ATOM 877 N N . LEU A 1 113 ? -8.438 6.995 -4.164 1.00 96.50 113 LEU A N 1
ATOM 878 C CA . LEU A 1 113 ? -8.244 7.585 -5.489 1.00 96.50 113 LEU A CA 1
ATOM 879 C C . LEU A 1 113 ? -8.973 8.922 -5.634 1.00 96.50 113 LEU A C 1
ATOM 881 O O . LEU A 1 113 ? -8.402 9.845 -6.208 1.00 96.50 113 LEU A O 1
ATOM 885 N N . SER A 1 114 ? -10.175 9.053 -5.060 1.00 95.50 114 SER A N 1
ATOM 886 C CA . SER A 1 114 ? -10.921 10.320 -5.056 1.00 95.50 114 SER A CA 1
ATOM 887 C C . SER A 1 114 ? -10.192 11.447 -4.317 1.00 95.50 114 SER A C 1
ATOM 889 O O . SER A 1 114 ? -10.445 12.617 -4.580 1.00 95.50 114 SER A O 1
ATOM 891 N N . LYS A 1 115 ? -9.265 11.094 -3.417 1.00 95.31 115 LYS A N 1
ATOM 892 C CA . LYS A 1 115 ? -8.481 12.029 -2.603 1.00 95.31 115 LYS A CA 1
ATOM 893 C C . LYS A 1 115 ? -7.080 12.281 -3.130 1.00 95.31 115 LYS A C 1
ATOM 895 O O . LYS A 1 115 ? -6.482 13.296 -2.800 1.00 95.31 115 LYS A O 1
ATOM 900 N N . LEU A 1 116 ? -6.562 11.411 -3.990 1.00 92.00 116 LEU A N 1
ATOM 901 C CA . LEU A 1 116 ? -5.177 11.475 -4.452 1.00 92.00 116 LEU A CA 1
ATOM 902 C C . LEU A 1 116 ? -4.825 12.811 -5.128 1.00 92.00 116 LEU A C 1
ATOM 904 O O . LEU A 1 116 ? -3.739 13.345 -4.905 1.00 92.00 116 LEU A O 1
ATOM 908 N N . ASP A 1 117 ? -5.747 13.368 -5.917 1.00 88.00 117 ASP A N 1
ATOM 909 C CA . ASP A 1 117 ? -5.534 14.640 -6.617 1.00 88.00 117 ASP A CA 1
ATOM 910 C C . ASP A 1 117 ? -5.517 15.855 -5.680 1.00 88.00 117 ASP A C 1
ATOM 912 O O . ASP A 1 117 ? -4.786 16.811 -5.948 1.00 88.00 117 ASP A O 1
ATOM 916 N N . GLU A 1 118 ? -6.242 15.802 -4.556 1.00 93.94 118 GLU A N 1
ATOM 917 C CA . GLU A 1 118 ? -6.270 16.871 -3.543 1.00 93.94 118 GLU A CA 1
ATOM 918 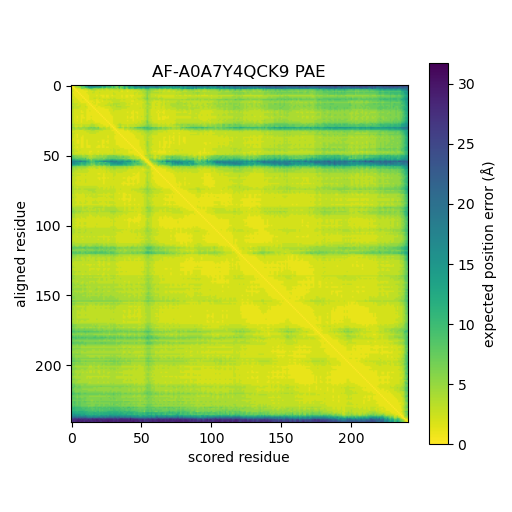C C . GLU A 1 118 ? -4.876 17.082 -2.914 1.00 93.94 118 GLU A C 1
ATOM 920 O O . GLU A 1 118 ? -4.524 18.192 -2.513 1.00 93.94 118 GLU A O 1
ATOM 925 N N . HIS A 1 119 ? -4.035 16.041 -2.912 1.00 93.31 119 HIS A N 1
ATOM 926 C CA . HIS A 1 119 ? -2.700 16.041 -2.304 1.00 93.31 119 HIS A CA 1
ATOM 927 C C . HIS A 1 119 ? -1.550 16.105 -3.320 1.00 93.31 119 HIS A C 1
ATOM 929 O O . HIS A 1 119 ? -0.388 15.929 -2.956 1.00 93.31 119 HIS A O 1
ATOM 935 N N . ARG A 1 120 ? -1.829 16.398 -4.598 1.00 88.06 120 ARG A N 1
ATOM 936 C CA . ARG A 1 120 ? -0.818 16.379 -5.675 1.00 88.06 120 ARG A CA 1
ATOM 937 C C . ARG A 1 120 ? 0.373 17.321 -5.444 1.00 88.06 120 ARG A C 1
ATOM 939 O O . ARG A 1 120 ? 1.450 17.055 -5.964 1.00 88.06 120 ARG A O 1
ATOM 946 N N . ASN A 1 121 ? 0.184 18.392 -4.671 1.00 90.94 121 ASN A N 1
ATOM 947 C CA . ASN A 1 121 ? 1.220 19.387 -4.368 1.00 90.94 121 ASN A CA 1
ATOM 948 C C . ASN A 1 121 ? 1.879 19.195 -2.987 1.00 90.94 121 ASN A C 1
ATOM 950 O O . ASN A 1 121 ? 2.689 20.027 -2.583 1.00 90.94 121 ASN A O 1
ATOM 954 N N . HIS A 1 122 ? 1.537 18.127 -2.261 1.00 95.69 122 HIS A N 1
ATOM 955 C CA . HIS A 1 122 ? 2.071 17.827 -0.934 1.00 95.69 122 HIS A CA 1
ATOM 956 C C . HIS A 1 122 ? 2.924 16.557 -1.008 1.00 95.69 122 HIS A C 1
ATOM 958 O O . HIS A 1 122 ? 2.412 15.442 -0.973 1.00 95.69 122 HIS A O 1
ATOM 964 N N . ASP A 1 123 ? 4.243 16.724 -1.136 1.00 96.75 123 ASP A N 1
ATOM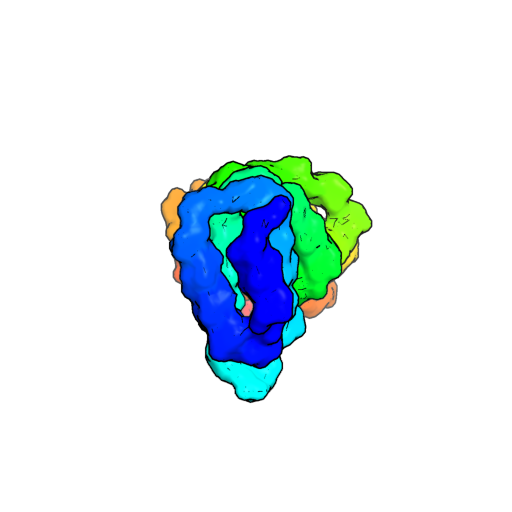 965 C CA . ASP A 1 123 ? 5.174 15.613 -1.386 1.00 96.75 123 ASP A CA 1
ATOM 966 C C . ASP A 1 123 ? 5.081 14.487 -0.347 1.00 96.75 123 ASP A C 1
ATOM 968 O O . ASP A 1 123 ? 5.079 13.310 -0.710 1.00 96.75 123 ASP A O 1
ATOM 972 N N . HIS A 1 124 ? 5.005 14.847 0.937 1.00 96.44 124 HIS A N 1
ATOM 973 C CA . HIS A 1 124 ? 4.901 13.894 2.043 1.00 96.44 124 HIS A CA 1
ATOM 974 C C . HIS A 1 124 ? 3.619 13.058 1.946 1.00 96.44 124 HIS A C 1
ATOM 976 O O . HIS A 1 124 ? 3.675 11.827 1.903 1.00 96.44 124 HIS A O 1
ATOM 982 N N . ASP A 1 125 ? 2.478 13.733 1.824 1.00 97.19 125 ASP A N 1
ATOM 983 C CA . ASP A 1 125 ? 1.166 13.114 1.661 1.00 97.19 125 ASP A CA 1
ATOM 984 C C . ASP A 1 125 ? 1.176 12.155 0.475 1.00 97.19 125 ASP A C 1
ATOM 986 O O . ASP A 1 125 ? 0.825 10.983 0.595 1.00 97.19 125 ASP A O 1
ATOM 990 N N . LEU A 1 126 ? 1.663 12.622 -0.674 1.00 96.69 126 LEU A N 1
ATOM 991 C CA . LEU A 1 126 ? 1.690 11.841 -1.900 1.00 96.69 126 LEU A CA 1
ATOM 992 C C . LEU A 1 126 ? 2.565 10.587 -1.762 1.00 96.69 126 LEU A C 1
ATOM 994 O O . LEU A 1 126 ? 2.195 9.526 -2.267 1.00 96.69 126 LEU A O 1
ATOM 998 N N . ILE A 1 127 ? 3.685 10.664 -1.035 1.00 97.81 127 ILE A N 1
ATOM 999 C CA . ILE A 1 127 ? 4.512 9.498 -0.694 1.00 97.81 127 ILE A CA 1
ATOM 1000 C C . ILE A 1 127 ? 3.704 8.477 0.120 1.00 97.81 127 ILE A C 1
ATOM 1002 O O . ILE A 1 127 ? 3.670 7.301 -0.259 1.00 97.81 127 ILE A O 1
ATOM 1006 N N . ASN A 1 128 ? 3.022 8.905 1.184 1.00 98.44 128 ASN A N 1
ATOM 1007 C CA . ASN A 1 128 ? 2.230 8.016 2.041 1.00 98.44 128 ASN A CA 1
ATOM 1008 C C . ASN A 1 128 ? 1.011 7.426 1.300 1.00 98.44 128 ASN A C 1
ATOM 1010 O O . ASN A 1 128 ? 0.699 6.237 1.443 1.00 98.44 128 ASN A O 1
ATOM 1014 N N . LEU A 1 129 ? 0.357 8.198 0.427 1.00 98.25 129 LEU A N 1
ATOM 1015 C CA . LEU A 1 129 ? -0.766 7.732 -0.395 1.00 98.25 129 LEU A CA 1
ATOM 1016 C C . LEU A 1 129 ? -0.317 6.712 -1.457 1.00 98.25 129 LEU A C 1
ATOM 1018 O O . LEU A 1 129 ? -0.946 5.662 -1.614 1.00 98.25 129 LEU A O 1
ATOM 1022 N N . LEU A 1 130 ? 0.808 6.951 -2.142 1.00 98.12 130 LEU A N 1
ATOM 1023 C CA . LEU A 1 130 ? 1.402 5.988 -3.081 1.00 98.12 130 LEU A CA 1
ATOM 1024 C C . LEU A 1 130 ? 1.831 4.700 -2.369 1.00 98.12 130 LEU A C 1
ATOM 1026 O O . LEU A 1 130 ? 1.605 3.592 -2.871 1.00 98.12 130 LEU A O 1
ATOM 1030 N N . GLN A 1 131 ? 2.427 4.825 -1.182 1.00 98.00 131 GLN A N 1
ATOM 1031 C CA . GLN A 1 131 ? 2.762 3.677 -0.350 1.00 98.00 131 GLN A CA 1
ATOM 1032 C C . GLN A 1 131 ? 1.499 2.906 0.049 1.00 98.00 131 GLN A C 1
ATOM 1034 O O . GLN A 1 131 ? 1.514 1.676 0.015 1.00 98.00 131 GLN A O 1
ATOM 1039 N N . THR A 1 132 ? 0.395 3.600 0.330 1.00 98.50 132 THR A N 1
ATOM 1040 C CA . THR A 1 132 ? -0.901 2.986 0.640 1.00 98.50 132 THR A CA 1
ATOM 1041 C C . THR A 1 132 ? -1.503 2.246 -0.553 1.00 98.50 132 THR A C 1
ATOM 1043 O O . THR A 1 132 ? -1.905 1.091 -0.407 1.00 98.50 132 THR A O 1
ATOM 1046 N N . LEU A 1 133 ? -1.478 2.820 -1.761 1.00 98.31 133 LEU A N 1
ATOM 1047 C CA . LEU A 1 133 ? -1.893 2.122 -2.990 1.00 98.31 133 LEU A CA 1
ATOM 1048 C C . LEU A 1 133 ? -1.132 0.799 -3.171 1.00 98.31 133 LEU A C 1
ATOM 1050 O O . LEU A 1 133 ? -1.711 -0.236 -3.504 1.00 98.31 133 LEU A O 1
ATOM 1054 N N . ALA A 1 134 ? 0.162 0.789 -2.844 1.00 98.19 134 ALA A N 1
ATOM 1055 C CA . ALA A 1 134 ? 0.996 -0.409 -2.888 1.00 98.19 134 ALA A CA 1
ATOM 1056 C C . ALA A 1 134 ? 0.554 -1.524 -1.916 1.00 98.19 134 ALA A C 1
ATOM 1058 O O . ALA A 1 134 ? 1.044 -2.661 -2.018 1.00 98.19 134 ALA A O 1
ATOM 1059 N N . LEU A 1 135 ? -0.319 -1.228 -0.944 1.00 98.25 135 LEU A N 1
ATOM 1060 C CA . LEU A 1 135 ? -0.791 -2.145 0.098 1.00 98.25 135 LEU A CA 1
ATOM 1061 C C . LEU A 1 135 ? -2.048 -2.922 -0.301 1.00 98.25 135 LEU A C 1
ATOM 1063 O O . LEU A 1 135 ? -2.195 -4.052 0.175 1.00 98.25 135 LEU A O 1
ATOM 1067 N N . PHE A 1 136 ? -2.840 -2.429 -1.253 1.00 98.38 136 PHE A N 1
ATOM 1068 C CA . PHE A 1 136 ? -3.980 -3.166 -1.800 1.00 98.38 136 PHE A CA 1
ATOM 1069 C C . PHE A 1 136 ? -3.541 -4.493 -2.440 1.00 98.38 136 PHE A C 1
ATOM 1071 O O . PHE A 1 136 ? -2.430 -4.638 -2.966 1.00 98.38 136 PHE A O 1
ATOM 1078 N N . ALA A 1 137 ? -4.396 -5.504 -2.297 1.00 96.50 137 ALA A N 1
ATOM 1079 C CA . ALA A 1 137 ? -4.202 -6.862 -2.819 1.00 96.50 137 ALA A CA 1
ATOM 1080 C C . ALA A 1 137 ? -5.359 -7.314 -3.729 1.00 96.50 137 ALA A C 1
ATOM 1082 O O . ALA A 1 137 ? -5.405 -8.475 -4.136 1.00 96.50 137 ALA A O 1
ATOM 1083 N N . ILE A 1 138 ? -6.293 -6.404 -4.000 1.00 97.19 138 ILE A N 1
ATOM 1084 C CA . ILE A 1 138 ? -7.429 -6.603 -4.894 1.00 97.19 138 ILE A CA 1
ATOM 1085 C C . ILE A 1 138 ? -6.986 -6.345 -6.347 1.00 97.19 138 ILE A C 1
ATOM 1087 O O . ILE A 1 138 ? -6.209 -5.411 -6.561 1.00 97.19 138 ILE A O 1
ATOM 1091 N N . PRO A 1 139 ? -7.425 -7.141 -7.339 1.00 96.31 139 PRO A N 1
ATOM 1092 C CA . PRO A 1 139 ? -7.017 -6.980 -8.739 1.00 96.31 139 PRO A CA 1
ATOM 1093 C C . PRO A 1 139 ? -7.225 -5.574 -9.315 1.00 96.31 139 PRO A C 1
ATOM 1095 O O . PRO A 1 139 ? -6.392 -5.117 -10.093 1.00 96.31 139 PRO A O 1
ATOM 1098 N N . GLU A 1 140 ? -8.277 -4.881 -8.889 1.00 97.25 140 GLU A N 1
ATOM 1099 C CA . GLU A 1 140 ? -8.697 -3.552 -9.345 1.00 97.25 140 GLU A CA 1
ATOM 1100 C C . GLU A 1 140 ? -7.601 -2.495 -9.139 1.00 97.25 140 GLU A C 1
ATOM 1102 O O . GLU A 1 140 ? -7.487 -1.550 -9.914 1.00 97.25 140 GLU A O 1
ATOM 1107 N N . VAL A 1 141 ? -6.699 -2.676 -8.162 1.00 98.06 141 VAL A N 1
ATOM 1108 C CA . VAL A 1 141 ? -5.578 -1.739 -7.969 1.00 98.06 141 VAL A CA 1
ATOM 1109 C C . VAL A 1 141 ? -4.630 -1.701 -9.176 1.00 98.06 141 VAL A C 1
ATOM 1111 O O . VAL A 1 141 ? -3.909 -0.723 -9.363 1.00 98.06 141 VAL A O 1
ATOM 1114 N N . VAL A 1 142 ? -4.614 -2.734 -10.026 1.00 98.06 142 VAL A N 1
ATOM 1115 C CA . VAL A 1 142 ? -3.796 -2.748 -11.249 1.00 98.06 142 VAL A CA 1
ATOM 1116 C C . VAL A 1 142 ? -4.210 -1.633 -12.214 1.00 98.06 142 VAL A C 1
ATOM 1118 O O . VAL A 1 142 ? -3.346 -1.052 -12.873 1.00 98.06 142 VAL A O 1
ATOM 1121 N N . GLU A 1 143 ? -5.488 -1.259 -12.231 1.00 96.38 143 GLU A N 1
ATOM 1122 C CA . GLU A 1 143 ? -6.018 -0.183 -13.078 1.00 96.38 143 GLU A CA 1
ATOM 1123 C C . GLU A 1 143 ? -5.463 1.195 -12.691 1.00 96.38 143 GLU A C 1
ATOM 1125 O O . GLU A 1 143 ? -5.467 2.123 -13.494 1.00 96.38 143 GLU A O 1
ATOM 1130 N N . THR A 1 144 ? -4.890 1.325 -11.489 1.00 96.69 144 THR A N 1
ATOM 1131 C CA . THR A 1 144 ? -4.275 2.574 -11.013 1.00 96.69 144 THR A CA 1
ATOM 1132 C C . THR A 1 144 ? -2.861 2.804 -11.543 1.00 96.69 144 THR A C 1
ATOM 1134 O O . THR A 1 144 ? -2.330 3.909 -11.415 1.00 96.69 144 THR A O 1
ATOM 1137 N N . LEU A 1 145 ? -2.228 1.794 -12.154 1.00 97.69 145 LEU A N 1
ATOM 1138 C CA . LEU A 1 145 ? -0.837 1.880 -12.611 1.00 97.69 145 LEU A CA 1
ATOM 1139 C C . LEU A 1 145 ? -0.558 3.049 -13.569 1.00 97.69 145 LEU A C 1
ATOM 1141 O O . LEU A 1 145 ? 0.468 3.704 -13.371 1.00 97.69 145 LEU A O 1
ATOM 1145 N N . PRO A 1 146 ? -1.416 3.369 -14.560 1.00 96.06 146 PRO A N 1
ATOM 1146 C CA . PRO A 1 146 ? -1.224 4.554 -15.392 1.00 96.06 146 PRO A CA 1
ATOM 1147 C C . PRO A 1 146 ? -1.180 5.846 -14.569 1.00 96.06 146 PRO A C 1
ATOM 1149 O O . PRO A 1 146 ? -0.279 6.657 -14.764 1.00 96.06 146 PRO A O 1
ATOM 1152 N N . ASN A 1 147 ? -2.084 6.009 -13.597 1.00 95.38 147 ASN A N 1
ATOM 1153 C CA . ASN A 1 147 ? -2.103 7.193 -12.736 1.00 95.38 147 ASN A CA 1
ATOM 1154 C C . ASN A 1 147 ? -0.849 7.265 -11.847 1.00 95.38 147 ASN A C 1
ATOM 1156 O O . ASN A 1 147 ? -0.199 8.306 -11.766 1.00 95.38 147 ASN A O 1
ATOM 1160 N N . ILE A 1 148 ? -0.430 6.137 -11.262 1.00 97.25 148 ILE A N 1
ATOM 1161 C CA . ILE A 1 148 ? 0.820 6.052 -10.488 1.00 97.25 148 ILE A CA 1
ATOM 1162 C C . ILE A 1 148 ? 2.030 6.454 -11.344 1.00 97.25 148 ILE A C 1
ATOM 1164 O O . ILE A 1 148 ? 2.922 7.143 -10.854 1.00 97.25 148 ILE A O 1
ATOM 1168 N N . LEU A 1 149 ? 2.080 6.050 -12.617 1.00 96.81 149 LEU A N 1
ATOM 1169 C CA . LEU A 1 149 ? 3.167 6.426 -13.523 1.00 96.81 149 LEU A CA 1
ATOM 1170 C C . LEU A 1 149 ? 3.125 7.898 -13.936 1.00 96.81 149 LEU A C 1
ATOM 1172 O O . LEU A 1 149 ? 4.187 8.496 -14.097 1.00 96.81 149 LEU A O 1
ATOM 1176 N N . THR A 1 150 ? 1.938 8.487 -14.077 1.00 95.44 150 THR A N 1
ATOM 1177 C CA . THR A 1 150 ? 1.789 9.938 -14.253 1.00 95.44 150 THR A CA 1
ATOM 1178 C C . THR A 1 150 ? 2.329 10.678 -13.034 1.00 95.44 150 THR A C 1
ATOM 1180 O O . THR A 1 150 ? 3.127 11.600 -13.179 1.00 95.44 150 THR A O 1
ATOM 1183 N N . ILE A 1 151 ? 1.976 10.237 -11.824 1.00 95.50 151 ILE A N 1
ATOM 1184 C CA . ILE A 1 151 ? 2.521 10.800 -10.582 1.00 95.50 151 ILE A CA 1
ATOM 1185 C C . ILE A 1 151 ? 4.036 10.585 -10.500 1.00 95.50 151 ILE A C 1
ATOM 1187 O O . ILE A 1 151 ? 4.756 11.466 -10.052 1.00 95.50 151 ILE A O 1
ATOM 1191 N N . ALA A 1 152 ? 4.563 9.464 -10.994 1.00 96.75 152 ALA A N 1
ATOM 1192 C CA . ALA A 1 152 ? 6.003 9.214 -11.014 1.00 96.75 152 ALA A CA 1
ATOM 1193 C C . ALA A 1 152 ? 6.794 10.182 -11.920 1.00 96.75 152 ALA A C 1
ATOM 1195 O O . ALA A 1 152 ? 8.016 10.124 -11.934 1.00 96.75 152 ALA A O 1
ATOM 1196 N N . GLN A 1 153 ? 6.142 11.081 -12.662 1.00 95.62 153 GLN A N 1
ATOM 1197 C CA . GLN A 1 153 ? 6.800 12.183 -13.377 1.00 95.62 153 GLN A CA 1
ATOM 1198 C C . GLN A 1 153 ? 6.978 13.437 -12.500 1.00 95.62 153 GLN A C 1
ATOM 1200 O O . GLN A 1 153 ? 7.290 14.511 -13.012 1.00 95.62 153 GLN A O 1
ATOM 1205 N N . HIS A 1 154 ? 6.769 13.319 -11.184 1.00 96.69 154 HIS A N 1
ATOM 1206 C CA . HIS A 1 154 ? 6.876 14.422 -10.235 1.00 96.69 154 HIS A CA 1
ATOM 1207 C C . HIS A 1 154 ? 8.270 15.064 -10.213 1.00 96.69 154 HIS A C 1
ATOM 1209 O O . HIS A 1 154 ? 9.292 14.395 -10.366 1.00 96.69 154 HIS A O 1
ATOM 1215 N N . HIS A 1 155 ? 8.324 16.367 -9.930 1.00 95.19 155 HIS A N 1
ATOM 1216 C CA . HIS A 1 155 ? 9.588 17.099 -9.817 1.00 95.19 155 HIS A CA 1
ATOM 1217 C C . HIS A 1 155 ? 10.419 16.649 -8.601 1.00 95.19 155 HIS A C 1
ATOM 1219 O O . HIS A 1 155 ? 11.650 16.649 -8.649 1.00 95.19 155 HIS A O 1
ATOM 1225 N N . ASN A 1 156 ? 9.760 16.208 -7.523 1.00 97.38 156 ASN A N 1
ATOM 1226 C CA . ASN A 1 156 ? 10.430 15.583 -6.387 1.00 97.38 156 ASN A CA 1
ATOM 1227 C C . ASN A 1 156 ? 10.805 14.121 -6.705 1.00 97.38 156 ASN A C 1
ATOM 1229 O O . ASN A 1 156 ? 9.958 13.256 -6.960 1.00 97.38 156 ASN A O 1
ATOM 1233 N N . HIS A 1 157 ? 12.103 13.824 -6.637 1.00 97.62 157 HIS A N 1
ATOM 1234 C CA . HIS A 1 157 ? 12.651 12.498 -6.906 1.00 97.62 157 HIS A CA 1
ATOM 1235 C C . HIS A 1 157 ? 12.228 11.431 -5.881 1.00 97.62 157 HIS A C 1
ATOM 1237 O O . HIS A 1 157 ? 12.214 10.247 -6.220 1.00 97.62 157 HIS A O 1
ATOM 1243 N N . GLN A 1 158 ? 11.873 11.817 -4.651 1.00 97.75 158 GLN A N 1
ATOM 1244 C CA . GLN A 1 158 ? 11.354 10.901 -3.633 1.00 97.75 158 GLN A CA 1
ATOM 1245 C C . GLN A 1 158 ? 9.939 10.432 -3.985 1.00 97.75 158 GLN A C 1
ATOM 1247 O O . GLN A 1 158 ? 9.686 9.227 -3.973 1.00 97.75 158 GLN A O 1
ATOM 1252 N N . VAL A 1 159 ? 9.064 11.351 -4.413 1.00 97.94 159 VAL A N 1
ATOM 1253 C CA . VAL A 1 159 ? 7.730 11.023 -4.950 1.00 97.94 159 VAL A CA 1
ATOM 1254 C C . VAL A 1 159 ? 7.863 10.125 -6.179 1.00 97.94 159 VAL A C 1
ATOM 1256 O O . VAL A 1 159 ? 7.251 9.059 -6.239 1.00 97.94 159 VAL A O 1
ATOM 1259 N N . THR A 1 160 ? 8.738 10.491 -7.121 1.00 98.31 160 THR A N 1
ATOM 1260 C CA . THR A 1 160 ? 9.039 9.672 -8.308 1.00 98.31 160 THR A CA 1
ATOM 1261 C C . THR A 1 160 ? 9.454 8.249 -7.922 1.00 98.31 160 THR A C 1
ATOM 1263 O O . THR A 1 160 ? 8.913 7.256 -8.419 1.00 98.31 160 THR A O 1
ATOM 1266 N N . ALA A 1 161 ? 10.410 8.129 -7.000 1.00 98.56 161 ALA A N 1
ATOM 1267 C CA . ALA A 1 161 ? 10.893 6.844 -6.528 1.00 98.56 161 ALA A CA 1
ATOM 1268 C C . ALA A 1 161 ? 9.802 6.037 -5.812 1.00 98.56 161 ALA A C 1
ATOM 1270 O O . ALA A 1 161 ? 9.764 4.815 -5.985 1.00 98.56 161 ALA A O 1
ATOM 1271 N N . MET A 1 162 ? 8.931 6.688 -5.034 1.00 98.25 162 MET A N 1
ATOM 1272 C CA . MET A 1 162 ? 7.812 6.040 -4.355 1.00 98.25 162 MET A CA 1
ATOM 1273 C C . MET A 1 162 ? 6.755 5.551 -5.350 1.00 98.25 162 MET A C 1
ATOM 1275 O O . MET A 1 162 ? 6.295 4.418 -5.225 1.00 98.25 162 MET A O 1
ATOM 1279 N N . GLY A 1 163 ? 6.445 6.323 -6.395 1.00 98.31 163 GLY A N 1
ATOM 1280 C CA . GLY A 1 163 ? 5.539 5.898 -7.466 1.00 98.31 163 GLY A CA 1
ATOM 1281 C C . GLY A 1 163 ? 6.039 4.631 -8.161 1.00 98.31 163 GLY A C 1
ATOM 1282 O O . GLY A 1 163 ? 5.319 3.637 -8.267 1.00 98.31 163 GLY A O 1
ATOM 1283 N N . LEU A 1 164 ? 7.325 4.597 -8.525 1.00 98.81 164 LEU A N 1
ATOM 1284 C CA . LEU A 1 164 ? 7.954 3.398 -9.093 1.00 98.81 164 LEU A CA 1
ATOM 1285 C C . LEU A 1 164 ? 7.961 2.218 -8.116 1.00 98.81 164 LEU A C 1
ATOM 1287 O O . LEU A 1 164 ? 7.730 1.077 -8.528 1.00 98.81 164 LEU A O 1
ATOM 1291 N N . TYR A 1 165 ? 8.216 2.468 -6.827 1.00 98.62 165 TYR A N 1
ATOM 1292 C CA . TYR A 1 165 ? 8.145 1.440 -5.791 1.00 98.62 165 TYR A CA 1
ATOM 1293 C C . TYR A 1 165 ? 6.733 0.851 -5.693 1.00 98.62 165 TYR A C 1
ATOM 1295 O O . TYR A 1 165 ? 6.590 -0.378 -5.748 1.00 98.62 165 TYR A O 1
ATOM 1303 N N . ALA A 1 166 ? 5.712 1.704 -5.590 1.00 98.56 166 ALA A N 1
ATOM 1304 C CA . ALA A 1 166 ? 4.310 1.328 -5.476 1.00 98.56 166 ALA A CA 1
ATOM 1305 C C . ALA A 1 166 ? 3.858 0.507 -6.685 1.00 98.56 166 ALA A C 1
ATOM 1307 O O . ALA A 1 166 ? 3.366 -0.614 -6.526 1.00 98.56 166 ALA A O 1
ATOM 1308 N N . ALA A 1 167 ? 4.165 0.987 -7.889 1.00 98.62 167 ALA A N 1
ATOM 1309 C CA . ALA A 1 167 ? 3.883 0.288 -9.132 1.00 98.62 167 ALA A CA 1
ATOM 1310 C C . ALA A 1 167 ? 4.522 -1.114 -9.161 1.00 98.62 167 ALA A C 1
ATOM 1312 O O . ALA A 1 167 ? 3.862 -2.123 -9.420 1.00 98.62 167 ALA A O 1
ATOM 1313 N N . GLY A 1 168 ? 5.798 -1.219 -8.777 1.00 98.56 168 GLY A N 1
ATOM 1314 C CA . GLY A 1 168 ? 6.464 -2.511 -8.652 1.00 98.56 168 GLY A CA 1
ATOM 1315 C C . GLY A 1 168 ? 5.830 -3.413 -7.589 1.00 98.56 168 GLY A C 1
ATOM 1316 O O . GLY A 1 168 ? 5.789 -4.630 -7.752 1.00 98.56 168 GLY A O 1
ATOM 1317 N N . ARG A 1 169 ? 5.358 -2.881 -6.458 1.00 98.44 169 ARG A N 1
ATOM 1318 C CA . ARG A 1 169 ? 4.662 -3.683 -5.433 1.00 98.44 169 ARG A CA 1
ATOM 1319 C C . ARG A 1 169 ? 3.328 -4.225 -5.945 1.00 98.44 169 ARG A C 1
ATOM 1321 O O . ARG A 1 169 ? 3.042 -5.391 -5.673 1.00 98.44 169 ARG A O 1
ATOM 1328 N N . ILE A 1 170 ? 2.576 -3.441 -6.713 1.00 98.50 170 ILE A N 1
ATOM 1329 C CA . ILE A 1 170 ? 1.344 -3.892 -7.373 1.00 98.50 170 ILE A CA 1
ATOM 1330 C C . ILE A 1 170 ? 1.665 -5.041 -8.338 1.00 98.50 170 ILE A C 1
ATOM 1332 O O . ILE A 1 170 ? 1.095 -6.123 -8.194 1.00 98.50 170 ILE A O 1
ATOM 1336 N N . VAL A 1 171 ? 2.667 -4.888 -9.212 1.00 98.12 171 VAL A N 1
ATOM 1337 C CA . VAL A 1 171 ? 3.144 -5.973 -10.096 1.00 98.12 171 VAL A CA 1
ATOM 1338 C C . VAL A 1 171 ? 3.479 -7.249 -9.316 1.00 98.12 171 VAL A C 1
ATOM 1340 O O . VAL A 1 171 ? 3.081 -8.353 -9.683 1.00 98.12 171 VAL A O 1
ATOM 1343 N N . GLN A 1 172 ? 4.189 -7.118 -8.196 1.00 97.62 172 GLN A N 1
ATOM 1344 C CA . GLN A 1 172 ? 4.597 -8.264 -7.383 1.00 97.62 172 GLN A CA 1
ATOM 1345 C C . GLN A 1 172 ? 3.414 -9.029 -6.769 1.00 97.62 172 GLN A C 1
ATOM 1347 O O . GLN A 1 172 ? 3.504 -10.246 -6.589 1.00 97.62 172 GLN A O 1
ATOM 1352 N N . LYS A 1 173 ? 2.329 -8.341 -6.418 1.00 96.38 173 LYS A N 1
ATOM 1353 C CA . LYS A 1 173 ? 1.197 -8.939 -5.701 1.00 96.38 173 LYS A CA 1
ATOM 1354 C C . LYS A 1 173 ? 0.203 -9.648 -6.612 1.00 96.38 173 LYS A C 1
ATOM 1356 O O . LYS A 1 173 ? -0.363 -10.656 -6.204 1.00 96.38 173 LYS A O 1
ATOM 1361 N N . HIS A 1 174 ? 0.039 -9.179 -7.842 1.00 96.88 174 HIS A N 1
ATOM 1362 C CA . HIS A 1 174 ? -1.045 -9.638 -8.707 1.00 96.88 174 HIS A CA 1
ATOM 1363 C C . HIS A 1 174 ? -0.572 -10.708 -9.702 1.00 96.88 174 HIS A C 1
ATOM 1365 O O . HIS A 1 174 ? 0.631 -10.933 -9.900 1.00 96.88 174 HIS A O 1
ATOM 1371 N N . LYS A 1 175 ? -1.531 -11.458 -10.252 1.00 93.88 175 LYS A N 1
ATOM 1372 C CA . LYS A 1 175 ? -1.294 -12.488 -11.277 1.00 93.88 175 LYS A CA 1
ATOM 1373 C C . LYS A 1 175 ? -1.223 -11.835 -12.655 1.00 93.88 175 LYS A C 1
ATOM 1375 O O . LYS A 1 175 ? -1.833 -10.794 -12.851 1.00 93.88 175 LYS A O 1
ATOM 1380 N N . VAL A 1 176 ? -0.550 -12.481 -13.609 1.00 93.69 176 VAL A N 1
ATOM 1381 C CA . VAL A 1 176 ? -0.397 -11.992 -14.998 1.00 93.69 176 VAL A CA 1
ATOM 1382 C C . VAL A 1 176 ? -1.728 -11.610 -15.635 1.00 93.69 176 VAL A C 1
ATOM 1384 O O . VAL A 1 176 ? -1.822 -10.592 -16.303 1.00 93.69 176 VAL A O 1
ATOM 1387 N N . ASN A 1 177 ? -2.765 -12.391 -15.358 1.00 93.50 177 ASN A N 1
ATOM 1388 C CA . ASN A 1 177 ? -4.105 -12.254 -15.915 1.00 93.50 177 ASN A CA 1
ATOM 1389 C C . ASN A 1 177 ? -4.783 -10.929 -15.526 1.00 93.50 177 ASN A C 1
ATOM 1391 O O . ASN A 1 177 ? -5.726 -10.523 -16.188 1.00 93.50 177 ASN A O 1
ATOM 1395 N N . ALA A 1 178 ? -4.317 -10.271 -14.457 1.00 95.12 178 ALA A N 1
ATOM 1396 C CA . ALA A 1 178 ? -4.808 -8.957 -14.050 1.00 95.12 178 ALA A CA 1
ATOM 1397 C C . ALA A 1 178 ? -4.226 -7.813 -14.903 1.00 95.12 178 ALA A C 1
ATOM 1399 O O . ALA A 1 178 ? -4.634 -6.673 -14.735 1.00 95.12 178 ALA A O 1
ATOM 1400 N N . PHE A 1 179 ? -3.264 -8.094 -15.791 1.00 96.44 179 PHE A N 1
ATOM 1401 C CA . PHE A 1 179 ? -2.569 -7.095 -16.601 1.00 96.44 179 PHE A CA 1
ATOM 1402 C C . PHE A 1 179 ? -2.893 -7.292 -18.090 1.00 96.44 179 PHE A C 1
ATOM 1404 O O . PHE A 1 179 ? -2.306 -8.176 -18.727 1.00 96.44 179 PHE A O 1
ATOM 1411 N N . PRO A 1 180 ? -3.774 -6.460 -18.674 1.00 93.38 180 PRO A N 1
ATOM 1412 C CA . PRO A 1 180 ? -4.002 -6.436 -20.116 1.00 93.38 180 PRO A CA 1
ATOM 1413 C C . PRO A 1 180 ? -2.698 -6.248 -20.899 1.00 93.38 180 PRO A C 1
ATOM 1415 O O . PRO A 1 180 ? -1.767 -5.592 -20.432 1.00 93.38 180 PRO A O 1
ATOM 1418 N N . GLU A 1 181 ? -2.606 -6.821 -22.099 1.00 91.44 181 GLU A N 1
ATOM 1419 C CA . GLU A 1 181 ? -1.395 -6.746 -22.931 1.00 91.44 181 GLU A CA 1
ATOM 1420 C C . GLU A 1 181 ? -0.954 -5.313 -23.231 1.00 91.44 181 GLU A C 1
ATOM 1422 O O . GLU A 1 181 ? 0.214 -4.979 -23.028 1.00 91.44 181 GLU A O 1
ATOM 1427 N N . GLU A 1 182 ? -1.900 -4.456 -23.603 1.00 92.00 182 GLU A N 1
ATOM 1428 C CA . GLU A 1 182 ? -1.647 -3.038 -23.841 1.00 92.00 182 GLU A CA 1
ATOM 1429 C C . GLU A 1 182 ? -1.066 -2.348 -22.597 1.00 92.00 182 GLU A C 1
ATOM 1431 O O . GLU A 1 182 ? -0.055 -1.645 -22.680 1.00 92.00 182 GLU A O 1
ATOM 1436 N N . LEU A 1 183 ? -1.635 -2.625 -21.416 1.00 94.44 183 LEU A N 1
ATOM 1437 C CA . LEU A 1 183 ? -1.120 -2.103 -20.153 1.00 94.44 183 LEU A CA 1
ATOM 1438 C C . LEU A 1 183 ? 0.311 -2.587 -19.899 1.00 94.44 183 LEU A C 1
ATOM 1440 O O . LEU A 1 183 ? 1.152 -1.789 -19.499 1.00 94.44 183 LEU A O 1
ATOM 1444 N N . ARG A 1 184 ? 0.617 -3.868 -20.147 1.00 95.44 184 ARG A N 1
ATOM 1445 C CA . ARG A 1 184 ? 1.968 -4.427 -19.945 1.00 95.44 184 ARG A CA 1
ATOM 1446 C C . ARG A 1 184 ? 3.011 -3.715 -20.805 1.00 95.44 184 ARG A C 1
ATOM 1448 O O . ARG A 1 184 ? 4.077 -3.380 -20.285 1.00 95.44 184 ARG A O 1
ATOM 1455 N N . SER A 1 185 ? 2.703 -3.468 -22.080 1.00 92.81 185 SER A N 1
ATOM 1456 C CA . SER A 1 185 ? 3.623 -2.790 -23.002 1.00 92.81 185 SER A CA 1
ATOM 1457 C C . SER A 1 185 ? 3.856 -1.335 -22.597 1.00 92.81 185 SER A C 1
ATOM 1459 O O . SER A 1 185 ? 4.999 -0.931 -22.379 1.00 92.81 185 SER A O 1
ATOM 1461 N N . HIS A 1 186 ? 2.781 -0.565 -22.393 1.00 94.62 186 HIS A N 1
ATOM 1462 C CA . HIS A 1 186 ? 2.885 0.834 -21.969 1.00 94.62 186 HIS A CA 1
ATOM 1463 C C . HIS A 1 186 ? 3.594 0.981 -20.620 1.00 94.62 186 HIS A C 1
ATOM 1465 O O . HIS A 1 186 ? 4.439 1.863 -20.446 1.00 94.62 186 HIS A O 1
ATOM 1471 N N . PHE A 1 187 ? 3.286 0.096 -19.670 1.00 97.12 187 PHE A N 1
ATOM 1472 C CA . PHE A 1 187 ? 3.906 0.093 -18.353 1.00 97.12 187 PHE A CA 1
ATOM 1473 C C . PHE A 1 187 ? 5.408 -0.212 -18.437 1.00 97.12 187 PHE A C 1
ATOM 1475 O O . PHE A 1 187 ? 6.201 0.473 -17.788 1.00 97.12 187 PHE A O 1
ATOM 1482 N N . PHE A 1 188 ? 5.821 -1.177 -19.269 1.00 98.12 188 PHE A N 1
ATOM 1483 C CA . PHE A 1 188 ? 7.238 -1.464 -19.498 1.00 98.12 188 PHE A CA 1
ATOM 1484 C C . PHE A 1 188 ? 7.974 -0.237 -20.037 1.00 98.12 188 PHE A C 1
ATOM 1486 O O . PHE A 1 188 ? 8.946 0.192 -19.418 1.00 98.12 188 PHE A O 1
ATOM 1493 N N . ASP A 1 189 ? 7.507 0.357 -21.137 1.00 97.12 189 ASP A N 1
ATOM 1494 C CA . ASP A 1 189 ? 8.198 1.493 -21.754 1.00 97.12 189 ASP A CA 1
ATOM 1495 C C . ASP A 1 189 ? 8.260 2.705 -20.821 1.00 97.12 189 ASP A C 1
ATOM 1497 O O . ASP A 1 189 ? 9.290 3.379 -20.740 1.00 97.12 189 ASP A O 1
ATOM 1501 N N . ALA A 1 190 ? 7.187 2.960 -20.067 1.00 97.50 190 ALA A N 1
ATOM 1502 C CA . ALA A 1 190 ? 7.162 4.030 -19.082 1.00 97.50 190 ALA A CA 1
ATOM 1503 C C . ALA A 1 190 ? 8.199 3.825 -17.973 1.00 97.50 190 ALA A C 1
ATOM 1505 O O . ALA A 1 190 ? 8.983 4.735 -17.707 1.00 97.50 190 ALA A O 1
ATOM 1506 N N . VAL A 1 191 ? 8.252 2.638 -17.360 1.00 98.44 191 VAL A N 1
ATOM 1507 C CA . VAL A 1 191 ? 9.229 2.334 -16.302 1.00 98.44 191 VAL A CA 1
ATOM 1508 C C . VAL A 1 191 ? 10.654 2.301 -16.861 1.00 98.44 191 VAL A C 1
ATOM 1510 O O . VAL A 1 191 ? 11.581 2.788 -16.216 1.00 98.44 191 VAL A O 1
ATOM 1513 N N . PHE A 1 192 ? 10.843 1.764 -18.066 1.00 98.44 192 PHE A N 1
ATOM 1514 C CA . PHE A 1 192 ? 12.148 1.635 -18.709 1.00 98.44 192 PHE A CA 1
ATOM 1515 C C . PHE A 1 192 ? 12.833 2.990 -18.914 1.00 98.44 192 PHE A C 1
ATOM 1517 O O . PHE A 1 192 ? 14.030 3.113 -18.655 1.00 98.44 192 PHE A O 1
ATOM 1524 N N . ARG A 1 193 ? 12.077 4.037 -19.278 1.00 97.31 193 ARG A N 1
ATOM 1525 C CA . ARG A 1 193 ? 12.605 5.409 -19.403 1.00 97.31 193 ARG A CA 1
ATOM 1526 C C . ARG A 1 193 ? 13.235 5.941 -18.111 1.00 97.31 193 ARG A C 1
ATOM 1528 O O . ARG A 1 193 ? 14.159 6.743 -18.175 1.00 97.31 193 ARG A O 1
ATOM 1535 N N . PHE A 1 194 ? 12.808 5.477 -16.937 1.00 98.19 194 PHE A N 1
ATOM 1536 C CA . PHE A 1 194 ? 13.399 5.913 -15.668 1.00 98.19 194 PHE A CA 1
ATOM 1537 C C . PHE A 1 194 ? 14.790 5.321 -15.391 1.00 98.19 194 PHE A C 1
ATOM 1539 O O . PHE A 1 194 ? 15.464 5.783 -14.469 1.00 98.19 194 PHE A O 1
ATOM 1546 N N . LEU A 1 195 ? 15.267 4.348 -16.179 1.00 97.56 195 LEU A N 1
ATOM 1547 C CA . LEU A 1 195 ? 16.634 3.830 -16.048 1.00 97.56 195 LEU A CA 1
ATOM 1548 C C . LEU A 1 195 ? 17.704 4.879 -16.377 1.00 97.56 195 LEU A C 1
ATOM 1550 O O . LEU A 1 195 ? 18.804 4.793 -15.841 1.00 97.56 195 LEU A O 1
ATOM 1554 N N . SER A 1 196 ? 17.386 5.889 -17.190 1.00 95.62 196 SER A N 1
ATOM 1555 C CA . SER A 1 196 ? 18.295 7.001 -17.500 1.00 95.62 196 SER A CA 1
ATOM 1556 C C . SER A 1 196 ? 18.137 8.201 -16.560 1.00 95.62 196 SER A C 1
ATOM 1558 O O . SER A 1 196 ? 18.768 9.233 -16.776 1.00 95.62 196 SER A O 1
ATOM 1560 N N . ASN A 1 197 ? 17.294 8.112 -15.523 1.00 97.31 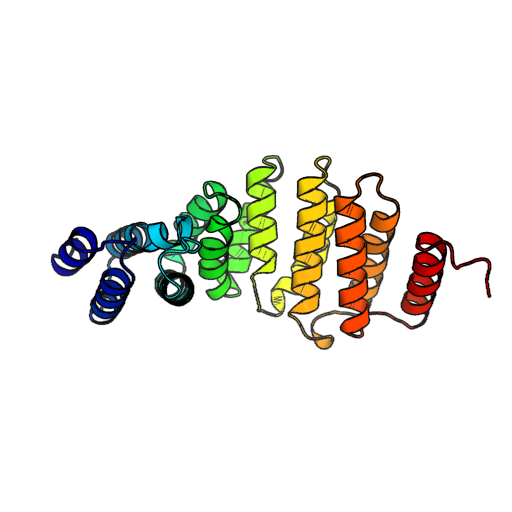197 ASN A N 1
ATOM 1561 C CA . ASN A 1 197 ? 17.084 9.226 -14.598 1.00 97.31 197 ASN A CA 1
ATOM 1562 C C . ASN A 1 197 ? 18.387 9.551 -13.832 1.00 97.31 197 ASN A C 1
ATOM 1564 O O . ASN A 1 197 ? 19.064 8.621 -13.385 1.00 97.31 197 ASN A O 1
ATOM 1568 N N . PRO A 1 198 ? 18.754 10.832 -13.621 1.00 96.06 198 PRO A N 1
ATOM 1569 C CA . PRO A 1 198 ? 19.995 11.193 -12.925 1.00 96.06 198 PRO A CA 1
ATOM 1570 C C . PRO A 1 198 ? 20.022 10.746 -11.456 1.00 96.06 198 PRO A C 1
ATOM 1572 O O . PRO A 1 198 ? 21.095 10.484 -10.907 1.00 96.06 198 PRO A O 1
ATOM 1575 N N . GLN A 1 199 ? 18.860 10.572 -10.825 1.00 97.94 199 GLN A N 1
ATOM 1576 C CA . GLN A 1 199 ? 18.756 10.214 -9.415 1.00 97.94 199 GLN A CA 1
ATOM 1577 C C . GLN A 1 199 ? 18.884 8.700 -9.204 1.00 97.94 199 GLN A C 1
ATOM 1579 O O . GLN A 1 199 ? 18.100 7.902 -9.722 1.00 97.94 199 GLN A O 1
ATOM 1584 N N . VAL A 1 200 ? 19.858 8.290 -8.383 1.00 96.81 200 VAL A N 1
ATOM 1585 C CA . VAL A 1 200 ? 20.167 6.871 -8.103 1.00 96.81 200 VAL A CA 1
ATOM 1586 C C . VAL A 1 200 ? 18.950 6.124 -7.555 1.00 96.81 200 VAL A C 1
ATOM 1588 O O . VAL A 1 200 ? 18.670 4.997 -7.967 1.00 96.81 200 VAL A O 1
ATOM 1591 N N . LEU A 1 201 ? 18.206 6.754 -6.642 1.00 97.31 201 LEU A N 1
ATOM 1592 C CA . LEU A 1 201 ? 17.030 6.153 -6.014 1.00 97.31 201 LEU A CA 1
ATOM 1593 C C . LEU A 1 201 ? 15.932 5.831 -7.043 1.00 97.31 201 LEU A C 1
ATOM 1595 O O . LEU A 1 201 ? 15.325 4.758 -6.983 1.00 97.31 201 LEU A O 1
ATOM 1599 N N . VAL A 1 202 ? 15.733 6.720 -8.018 1.00 98.56 202 VAL A N 1
ATOM 1600 C CA . VAL A 1 202 ? 14.774 6.538 -9.114 1.00 98.56 202 VAL A CA 1
ATOM 1601 C C . VAL A 1 202 ? 15.202 5.373 -10.004 1.00 98.56 202 VAL A C 1
ATOM 1603 O O . VAL A 1 202 ? 14.419 4.440 -10.194 1.00 98.56 202 VAL A O 1
ATOM 1606 N N . ARG A 1 203 ? 16.468 5.345 -10.455 1.00 97.75 203 ARG A N 1
ATOM 1607 C CA . ARG A 1 203 ? 17.003 4.229 -11.262 1.00 97.75 203 ARG A CA 1
ATOM 1608 C C . ARG A 1 203 ? 16.873 2.888 -10.546 1.00 97.75 203 ARG A C 1
ATOM 1610 O O . ARG A 1 203 ? 16.434 1.907 -11.142 1.00 97.75 203 ARG A O 1
ATOM 1617 N N . LYS A 1 204 ? 17.205 2.844 -9.250 1.00 97.69 204 LYS A N 1
ATOM 1618 C CA . LYS A 1 204 ? 17.076 1.646 -8.407 1.00 97.69 204 LYS A CA 1
ATOM 1619 C C . LYS A 1 204 ? 15.641 1.118 -8.401 1.00 97.69 204 LYS A C 1
ATOM 1621 O O . LYS A 1 204 ? 15.441 -0.087 -8.558 1.00 97.69 204 LYS A O 1
ATOM 1626 N N . ASN A 1 205 ? 14.642 1.980 -8.204 1.00 98.50 205 ASN A N 1
ATOM 1627 C CA . ASN A 1 205 ? 13.248 1.538 -8.168 1.00 98.50 205 ASN A CA 1
ATOM 1628 C C . ASN A 1 205 ? 12.713 1.176 -9.558 1.00 98.50 205 ASN A C 1
ATOM 1630 O O . ASN A 1 205 ? 12.009 0.174 -9.663 1.00 98.50 205 ASN A O 1
ATOM 1634 N N . ALA A 1 206 ? 13.122 1.877 -10.619 1.00 98.62 206 ALA A N 1
ATOM 1635 C CA . ALA A 1 206 ? 12.820 1.487 -11.997 1.00 98.62 206 ALA A CA 1
ATOM 1636 C C . ALA A 1 206 ? 13.353 0.078 -12.310 1.00 98.62 206 ALA A C 1
ATOM 1638 O O . ALA A 1 206 ? 12.590 -0.812 -12.690 1.00 98.62 206 ALA A O 1
ATOM 1639 N N . ALA A 1 207 ? 14.638 -0.166 -12.032 1.00 98.25 207 ALA A N 1
ATOM 1640 C CA . ALA A 1 207 ? 15.283 -1.465 -12.204 1.00 98.25 207 ALA A CA 1
ATOM 1641 C C . ALA A 1 207 ? 14.569 -2.581 -11.423 1.00 98.25 207 ALA A C 1
ATOM 1643 O O . ALA A 1 207 ? 14.279 -3.648 -11.969 1.00 98.2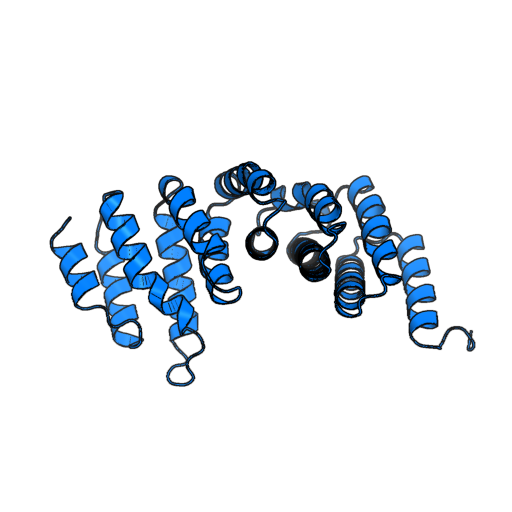5 207 ALA A O 1
ATOM 1644 N N . ARG A 1 208 ? 14.224 -2.333 -10.151 1.00 98.25 208 ARG A N 1
ATOM 1645 C CA . ARG A 1 208 ? 13.474 -3.296 -9.326 1.00 98.25 208 ARG A CA 1
ATOM 1646 C C . ARG A 1 208 ? 12.088 -3.581 -9.895 1.00 98.25 208 ARG A C 1
ATOM 1648 O O . ARG A 1 208 ? 11.646 -4.726 -9.839 1.00 98.25 208 ARG A O 1
ATOM 1655 N N . THR A 1 209 ? 11.393 -2.572 -10.406 1.00 98.69 209 THR A N 1
ATOM 1656 C CA . THR A 1 209 ? 10.059 -2.730 -10.993 1.00 98.69 209 THR A CA 1
ATOM 1657 C C . THR A 1 209 ? 10.113 -3.551 -12.277 1.00 98.69 209 THR A C 1
ATOM 1659 O O . THR A 1 209 ? 9.369 -4.524 -12.382 1.00 98.69 209 THR A O 1
ATOM 1662 N N . LEU A 1 210 ? 11.063 -3.278 -13.177 1.00 98.62 210 LEU A N 1
ATOM 1663 C CA . LEU A 1 210 ? 11.291 -4.088 -14.383 1.00 98.62 210 LEU A CA 1
ATOM 1664 C C . LEU A 1 210 ? 11.655 -5.537 -14.036 1.00 98.62 210 LEU A C 1
ATOM 1666 O O . LEU A 1 210 ? 11.086 -6.470 -14.597 1.00 98.62 210 LEU A O 1
ATOM 1670 N N . GLY A 1 211 ? 12.524 -5.749 -13.043 1.00 98.19 211 GLY A N 1
ATOM 1671 C CA . GLY A 1 211 ? 12.855 -7.094 -12.562 1.00 98.19 211 GLY A CA 1
ATOM 1672 C C . GLY A 1 211 ? 11.641 -7.851 -12.006 1.00 98.19 211 GLY A C 1
ATOM 1673 O O . GLY A 1 211 ? 11.519 -9.062 -12.189 1.00 98.19 211 GLY A O 1
ATOM 1674 N N . LYS A 1 212 ? 10.696 -7.153 -11.362 1.00 98.38 212 LYS A N 1
ATOM 1675 C CA . LYS A 1 212 ? 9.431 -7.756 -10.913 1.00 98.38 212 LYS A CA 1
ATOM 1676 C C . LYS A 1 212 ? 8.503 -8.082 -12.081 1.00 98.38 212 LYS A C 1
ATOM 1678 O O . LYS A 1 212 ? 7.859 -9.125 -12.023 1.00 98.38 212 LYS A O 1
ATOM 1683 N N . MET A 1 213 ? 8.451 -7.244 -13.119 1.00 98.25 213 MET A N 1
ATOM 1684 C CA . MET A 1 213 ? 7.707 -7.548 -14.348 1.00 98.25 213 MET A CA 1
ATOM 1685 C C . MET A 1 213 ? 8.255 -8.802 -15.030 1.00 98.25 213 MET A C 1
ATOM 1687 O O . MET A 1 213 ? 7.480 -9.707 -15.333 1.00 98.25 213 MET A O 1
ATOM 1691 N N . LEU A 1 214 ? 9.582 -8.883 -15.188 1.00 97.69 214 LEU A N 1
ATOM 1692 C CA . LEU A 1 214 ? 10.275 -10.052 -15.731 1.00 97.69 214 LEU A CA 1
ATOM 1693 C C . LEU A 1 214 ? 9.933 -11.309 -14.925 1.00 97.69 214 LEU A C 1
ATOM 1695 O O . LEU A 1 214 ? 9.409 -12.275 -15.466 1.00 97.69 214 LEU A O 1
ATOM 1699 N N . ARG A 1 215 ? 10.132 -11.273 -13.600 1.00 97.00 215 ARG A N 1
ATOM 1700 C CA . ARG A 1 215 ? 9.836 -12.414 -12.716 1.00 97.00 215 ARG A CA 1
ATOM 1701 C C . ARG A 1 215 ? 8.369 -12.848 -12.767 1.00 97.00 215 ARG A C 1
ATOM 1703 O O . ARG A 1 215 ? 8.063 -14.005 -12.489 1.00 97.00 215 ARG A O 1
ATOM 1710 N N . LYS A 1 216 ? 7.456 -11.923 -13.060 1.00 95.94 216 LYS A N 1
ATOM 1711 C CA . LYS A 1 216 ? 6.028 -12.205 -13.192 1.00 95.94 216 LYS A CA 1
ATOM 1712 C C . LYS A 1 216 ? 5.635 -12.719 -14.571 1.00 95.94 216 LYS A C 1
ATOM 1714 O O . LYS A 1 216 ? 4.491 -13.120 -14.702 1.00 95.94 216 LYS A O 1
ATOM 1719 N N . GLY A 1 217 ? 6.526 -12.728 -15.563 1.00 96.00 217 GLY A N 1
ATOM 1720 C CA . GLY A 1 217 ? 6.174 -13.085 -16.939 1.00 96.00 217 GLY A CA 1
ATOM 1721 C C . GLY A 1 217 ? 5.286 -12.033 -17.608 1.00 96.00 217 GLY A C 1
ATOM 1722 O O . GLY A 1 217 ? 4.417 -12.365 -18.409 1.00 96.00 217 GLY A O 1
ATOM 1723 N N . LEU A 1 218 ? 5.451 -10.756 -17.239 1.00 96.88 218 LEU A N 1
ATOM 1724 C CA . LEU A 1 218 ? 4.714 -9.648 -17.858 1.00 96.88 218 LEU A CA 1
ATOM 1725 C C . LEU A 1 218 ? 5.396 -9.105 -19.118 1.00 96.88 218 LEU A C 1
ATOM 1727 O O . LEU A 1 218 ? 4.805 -8.274 -19.802 1.00 96.88 218 LEU A O 1
ATOM 1731 N N . LEU A 1 219 ? 6.629 -9.525 -19.406 1.00 96.81 219 LEU A N 1
ATOM 1732 C CA . LEU A 1 219 ? 7.403 -9.028 -20.538 1.00 96.81 219 LEU A CA 1
ATOM 1733 C C . LEU A 1 219 ? 7.202 -9.911 -21.771 1.00 96.81 219 LEU A C 1
ATOM 1735 O O . LEU A 1 219 ? 7.080 -11.129 -21.671 1.00 96.81 219 LEU A O 1
ATOM 1739 N N . THR A 1 220 ? 7.175 -9.279 -22.942 1.00 95.31 220 THR A N 1
ATOM 1740 C CA . THR A 1 220 ? 7.353 -9.966 -24.224 1.00 95.31 220 THR A CA 1
ATOM 1741 C C . THR A 1 220 ? 8.828 -10.322 -24.406 1.00 95.31 220 THR A C 1
ATOM 1743 O O . THR A 1 220 ? 9.694 -9.697 -23.792 1.00 95.31 220 THR A O 1
ATOM 1746 N N . ARG A 1 221 ? 9.141 -11.270 -25.299 1.00 95.56 221 ARG A N 1
ATOM 1747 C CA . ARG A 1 221 ? 10.538 -11.626 -25.615 1.00 95.56 221 ARG A CA 1
ATOM 1748 C C . ARG A 1 221 ? 11.371 -10.415 -26.046 1.00 95.56 221 ARG A C 1
ATOM 1750 O O . ARG A 1 221 ? 12.526 -10.295 -25.654 1.00 95.56 221 ARG A O 1
ATOM 1757 N N . ASP A 1 222 ? 10.779 -9.493 -26.799 1.00 96.00 222 ASP A N 1
ATOM 1758 C CA . ASP A 1 222 ? 11.462 -8.270 -27.230 1.00 96.00 222 ASP A CA 1
ATOM 1759 C C . ASP A 1 222 ? 11.797 -7.357 -26.047 1.00 96.00 222 ASP A C 1
ATOM 1761 O O . ASP A 1 222 ? 12.917 -6.850 -25.949 1.00 96.00 222 ASP A O 1
ATOM 1765 N N . ASN A 1 223 ? 10.869 -7.210 -25.096 1.00 96.69 223 ASN A N 1
ATOM 1766 C CA . ASN A 1 223 ? 11.098 -6.438 -23.876 1.00 96.69 223 ASN A CA 1
ATOM 1767 C C . ASN A 1 223 ? 12.141 -7.099 -22.965 1.00 96.69 223 ASN A C 1
ATOM 1769 O O . ASN A 1 223 ? 12.967 -6.397 -22.382 1.00 96.69 223 ASN A O 1
ATOM 1773 N N . GLU A 1 224 ? 12.155 -8.431 -22.871 1.00 97.12 224 GLU A N 1
ATOM 1774 C CA . GLU A 1 224 ? 13.195 -9.178 -22.150 1.00 97.12 224 GLU A CA 1
ATOM 1775 C C . GLU A 1 224 ? 14.578 -8.962 -22.776 1.00 97.12 224 GLU A C 1
ATOM 1777 O O . GLU A 1 224 ? 15.529 -8.633 -22.067 1.00 97.12 224 GLU A O 1
ATOM 1782 N N . ASN A 1 225 ? 14.681 -9.057 -24.105 1.00 96.31 225 ASN A N 1
ATOM 1783 C CA . ASN A 1 225 ? 15.923 -8.823 -24.842 1.00 96.31 225 ASN A CA 1
ATOM 1784 C C . ASN A 1 225 ? 16.427 -7.383 -24.682 1.00 96.31 225 ASN A C 1
ATOM 1786 O O . ASN A 1 225 ? 17.618 -7.159 -24.449 1.00 96.31 225 ASN A O 1
ATOM 1790 N N . LYS A 1 226 ? 15.523 -6.400 -24.781 1.00 96.31 226 LYS A N 1
ATOM 1791 C CA . LYS A 1 226 ? 15.829 -4.981 -24.556 1.00 96.31 226 LYS A CA 1
ATOM 1792 C C . LYS A 1 226 ? 16.348 -4.758 -23.136 1.00 96.31 226 LYS A C 1
ATOM 1794 O O . LYS A 1 226 ? 17.390 -4.133 -22.960 1.00 96.31 226 LYS A O 1
ATOM 1799 N N . LEU A 1 227 ? 15.673 -5.326 -22.135 1.00 96.12 227 LEU A N 1
ATOM 1800 C CA . LEU A 1 227 ? 16.089 -5.249 -20.737 1.00 96.12 227 LEU A CA 1
ATOM 1801 C C . LEU A 1 227 ? 17.470 -5.883 -20.523 1.00 96.12 227 LEU A C 1
ATOM 1803 O O . LEU A 1 227 ? 18.333 -5.261 -19.910 1.00 96.12 227 LEU A O 1
ATOM 1807 N N . TYR A 1 228 ? 17.701 -7.081 -21.062 1.00 95.12 228 TYR A N 1
ATOM 1808 C CA . TYR A 1 228 ? 18.971 -7.795 -20.939 1.00 95.12 228 TYR A CA 1
ATOM 1809 C C . TYR A 1 228 ? 20.150 -6.974 -21.476 1.00 95.12 228 TYR A C 1
ATOM 1811 O O . TYR A 1 228 ? 21.110 -6.734 -20.742 1.00 95.12 228 TYR A O 1
ATOM 1819 N N . LYS A 1 229 ? 20.049 -6.467 -22.714 1.00 94.75 229 LYS A N 1
ATOM 1820 C CA . LYS A 1 229 ? 21.094 -5.631 -23.331 1.00 94.75 229 LYS A CA 1
ATOM 1821 C C . LYS A 1 229 ? 21.389 -4.380 -22.504 1.00 94.75 229 LYS A C 1
ATOM 1823 O O . LYS A 1 229 ? 22.547 -4.060 -22.258 1.00 94.75 229 LYS A O 1
ATOM 1828 N N . THR A 1 230 ? 20.352 -3.699 -22.021 1.00 94.62 230 THR A N 1
ATOM 1829 C CA . THR A 1 230 ? 20.523 -2.499 -21.194 1.00 94.62 230 THR A CA 1
ATOM 1830 C C . THR A 1 230 ? 21.188 -2.802 -19.856 1.00 94.62 230 THR A C 1
ATOM 1832 O O . THR A 1 230 ? 22.046 -2.039 -19.424 1.00 94.62 230 THR A O 1
ATOM 1835 N N . PHE A 1 231 ? 20.849 -3.912 -19.199 1.00 93.00 231 PHE A N 1
ATOM 1836 C CA . PHE A 1 231 ? 21.502 -4.288 -17.945 1.00 93.00 231 PHE A CA 1
ATOM 1837 C C . PHE A 1 231 ? 22.950 -4.755 -18.140 1.00 93.00 231 PHE A C 1
ATOM 1839 O O . PHE A 1 231 ? 23.766 -4.499 -17.256 1.00 93.00 231 PHE A O 1
ATOM 1846 N N . LEU A 1 232 ? 23.294 -5.374 -19.278 1.00 92.50 232 LEU A N 1
ATOM 1847 C CA . LEU A 1 232 ? 24.693 -5.639 -19.632 1.00 92.50 232 LEU A CA 1
ATOM 1848 C C . LEU A 1 232 ? 25.487 -4.339 -19.769 1.00 92.50 232 LEU A C 1
ATOM 1850 O O . LEU A 1 232 ? 26.533 -4.219 -19.137 1.00 92.50 232 LEU A O 1
ATOM 1854 N N . ALA A 1 233 ? 24.959 -3.359 -20.504 1.00 90.50 233 ALA A N 1
ATOM 1855 C CA . ALA A 1 233 ? 25.603 -2.056 -20.667 1.00 90.50 233 ALA A CA 1
ATOM 1856 C C . ALA A 1 233 ? 25.765 -1.317 -19.327 1.00 90.50 233 ALA A C 1
ATOM 1858 O O . ALA A 1 233 ? 26.846 -0.843 -18.996 1.00 90.50 233 ALA A O 1
ATOM 1859 N N . ILE A 1 234 ? 24.723 -1.297 -18.485 1.00 88.06 234 ILE A N 1
ATOM 1860 C CA . ILE A 1 234 ? 24.795 -0.707 -17.133 1.00 88.06 234 ILE A CA 1
ATOM 1861 C C . ILE A 1 234 ? 25.862 -1.399 -16.269 1.00 88.06 234 ILE A C 1
ATOM 1863 O O . ILE A 1 234 ? 26.477 -0.757 -15.419 1.00 88.06 234 ILE A O 1
ATOM 1867 N N . ALA A 1 235 ? 26.077 -2.701 -16.463 1.00 88.06 235 ALA A N 1
ATOM 1868 C CA . ALA A 1 235 ? 27.085 -3.474 -15.746 1.00 88.06 235 ALA A CA 1
ATOM 1869 C C . ALA A 1 235 ? 28.489 -3.415 -16.381 1.00 88.06 235 ALA A C 1
ATOM 1871 O O . ALA A 1 235 ? 29.396 -4.041 -15.832 1.00 88.06 235 ALA A O 1
ATOM 1872 N N . GLY A 1 236 ? 28.668 -2.721 -17.514 1.00 87.81 236 GLY A N 1
ATOM 1873 C CA . GLY A 1 236 ? 29.922 -2.694 -18.278 1.00 87.81 236 GLY A CA 1
ATOM 1874 C C . GLY A 1 236 ? 30.308 -4.058 -18.859 1.00 87.81 236 GLY A C 1
ATOM 1875 O O . GLY A 1 236 ? 31.476 -4.430 -18.842 1.00 87.81 236 GLY A O 1
ATOM 1876 N N . ARG A 1 237 ? 29.318 -4.860 -19.269 1.00 87.88 237 ARG A N 1
ATOM 1877 C CA . ARG A 1 237 ? 29.491 -6.229 -19.800 1.00 87.88 237 ARG A CA 1
ATOM 1878 C C . ARG A 1 237 ? 29.003 -6.387 -21.241 1.00 87.88 237 ARG A C 1
ATOM 1880 O O . ARG A 1 237 ? 28.852 -7.507 -21.720 1.00 87.88 237 ARG A O 1
ATOM 1887 N N . ASP A 1 238 ? 28.685 -5.288 -21.902 1.00 80.50 238 ASP A N 1
ATOM 1888 C CA . ASP A 1 238 ? 28.247 -5.241 -23.294 1.00 80.50 238 ASP A CA 1
ATOM 1889 C C . ASP A 1 238 ? 29.402 -5.401 -24.295 1.00 80.50 238 ASP A C 1
ATOM 1891 O O . ASP A 1 238 ? 29.159 -5.862 -25.403 1.00 80.50 238 ASP A O 1
ATOM 1895 N N . GLU A 1 239 ? 30.651 -5.149 -23.892 1.00 62.62 239 GLU A N 1
ATOM 1896 C CA . GLU A 1 239 ? 31.856 -5.337 -24.726 1.00 62.62 239 GLU A CA 1
ATOM 1897 C C . GLU A 1 239 ? 32.366 -6.799 -24.802 1.00 62.62 239 GLU A C 1
ATOM 1899 O O . GLU A 1 239 ? 33.452 -7.062 -25.320 1.00 62.62 239 GLU A O 1
ATOM 1904 N N . HIS A 1 240 ? 31.624 -7.776 -24.264 1.00 54.50 240 HIS A N 1
ATOM 1905 C CA . HIS A 1 240 ? 32.055 -9.185 -24.168 1.00 54.50 240 HIS A CA 1
ATOM 1906 C C . HIS A 1 240 ? 31.145 -10.196 -24.891 1.00 54.50 240 HIS A C 1
ATOM 1908 O O . HIS A 1 240 ? 31.274 -11.395 -24.640 1.00 54.50 240 HIS A O 1
ATOM 1914 N N . ASN A 1 241 ? 30.254 -9.744 -25.783 1.00 48.78 241 ASN A N 1
ATOM 1915 C CA . ASN A 1 241 ? 29.427 -10.606 -26.642 1.00 48.78 241 ASN A CA 1
ATOM 1916 C C . ASN A 1 241 ? 29.412 -10.128 -28.094 1.00 48.78 241 ASN A C 1
ATOM 1918 O O . ASN A 1 241 ? 29.172 -8.920 -28.302 1.00 48.78 241 ASN A O 1
#

Foldseek 3Di:
DDPLLVVLLVQADLVDLVSLVVSLVSVVVDPDDDPVSLLSSLVSNLVLLVCLVPPPDPRSVVSLVSSLCSNLVVDPSCLVVLLVCLQPDDLRSSLSSLLSLLVNPPSSVVVLVVCQVVCLPPQSSLLSSLSSLLNHLYLVSLVCLVVLLVQLVDPDPSSVLSSLQSSLSSLQRDALVSADLVNLVVSLVSLVVQCPPPDPSSNVSSLSSLVSCVVRVSDDPVSVVVNVCVVCVVVVNNVPD

Mean predicted aligned error: 4.07 Å

Nearest PDB structures (foldseek):
  2qk2-assembly1_A  TM=5.819E-01  e=1.733E-02  Drosophila melanogaster
  3tj3-assembly2_B  TM=4.254E-01  e=2.069E-02  Homo sapiens
  4qmh-assembly1_A  TM=3.669E-01  e=5.999E-02  Drosophila melanogaster
  3w3z-assembly1_A  TM=4.203E-01  e=1.523E-01  Saccharomyces cerevisiae S288C
  4u2x-assembly2_E  TM=3.340E-01  e=7.859E-01  Homo sapiens

pLDDT: mean 94.4, std 6.54, range [48.78, 98.81]